Protein AF-A0A109FGI4-F1 (afdb_monomer)

Foldseek 3Di:
DDDDDPPDPDQDPVRDDFLPKKKKFKKDFPAPVDPLAIDIDIDRDVVVQLCCLQVVDPDHDPVSPPRDDIDTFKMKMQARDPVSRVLVRVCLVCQCPDPFRVVPPQDPPVCCSGLLSSLLSVVVQCVDPPNVLRLIAMEGDDVVSVVSNVVSDDPDDDPRHDHDHPPPPDDDDDDDDDDDDPPDLVCLVVLVVVVVVVVVPDDDDDDDPPPDDDDDDDDDDDPPDDDDPPDDQWDARPRPRDIDGPSSNVD

Secondary structure (DSSP, 8-state):
------------STT----S--EEEEEEE--TTSTT-EEEEEES-HHHHHHHHHTSSS---GGGTTS--EEEEEEEE--S-HHHHHHHHHHHH-TTT-TTTTTS----SGGGGSHHHHHHHHHHHHHSTTGGGS--EEEE-SHHHHHHHHHH--SS--TT------------------S-----TTTHHHHHHHHHHHHTT--S-------S------S-PPP---PPPSS-SEEE-TTT--EEEHHHHH-

Solvent-accessible surface area (backbone atoms only — not comparable to full-atom values): 15934 Å² total; per-residue (Å²): 136,85,80,80,76,82,75,76,86,72,68,41,92,90,60,65,69,66,52,96,51,36,31,31,37,35,32,36,32,72,21,87,92,42,73,63,40,54,48,74,44,71,43,70,47,63,73,64,52,50,37,12,43,63,60,82,39,86,86,39,57,75,88,40,68,85,41,46,53,64,45,68,32,34,39,37,30,55,42,70,35,71,67,57,35,52,54,49,38,51,34,69,73,34,38,75,77,24,91,90,36,43,88,53,93,66,65,87,55,81,62,40,44,26,64,44,47,48,41,30,51,49,58,53,49,52,71,34,85,73,51,48,71,45,72,63,47,61,42,66,70,39,70,66,42,46,52,25,48,68,70,31,68,62,102,63,92,80,86,80,76,85,76,59,75,88,69,90,68,92,70,93,77,87,81,91,79,83,96,64,79,84,77,46,68,85,46,46,62,57,41,51,49,51,50,59,61,57,62,72,73,64,70,102,81,73,82,73,87,76,76,89,81,84,87,86,86,88,81,82,91,74,78,96,70,78,76,77,70,95,59,73,63,61,51,62,37,94,72,78,60,47,84,38,49,45,66,62,72,74,105

pLDDT: mean 71.99, std 22.5, range [24.52, 98.5]

Mean predicted aligned error: 15.05 Å

Structure (mmCIF, N/CA/C/O backbone):
data_AF-A0A109FGI4-F1
#
_entry.id   AF-A0A109FGI4-F1
#
loop_
_atom_site.group_PDB
_atom_site.id
_atom_site.type_symbol
_atom_site.label_atom_id
_atom_site.label_alt_id
_atom_site.label_comp_id
_atom_site.label_asym_id
_atom_site.label_entity_id
_atom_site.label_seq_id
_atom_site.pdbx_PDB_ins_code
_atom_site.Cartn_x
_atom_site.Cartn_y
_atom_site.Cartn_z
_atom_site.occupancy
_atom_site.B_iso_or_equiv
_atom_site.auth_seq_id
_atom_site.auth_comp_id
_atom_site.auth_asym_id
_atom_site.auth_atom_id
_atom_site.pdbx_PDB_model_num
ATOM 1 N N . THR A 1 1 ? 34.325 25.077 -0.483 1.00 35.59 1 THR A N 1
ATOM 2 C CA . THR A 1 1 ? 32.921 25.397 -0.824 1.00 35.59 1 THR A CA 1
ATOM 3 C C . THR A 1 1 ? 32.365 24.271 -1.677 1.00 35.59 1 THR A C 1
ATOM 5 O O . THR A 1 1 ? 32.668 24.190 -2.857 1.00 35.59 1 THR A O 1
ATOM 8 N N . ALA A 1 2 ? 31.652 23.321 -1.067 1.00 35.19 2 ALA A N 1
ATOM 9 C CA . ALA A 1 2 ? 31.065 22.199 -1.801 1.00 35.19 2 ALA A CA 1
ATOM 10 C C . ALA A 1 2 ? 29.818 22.686 -2.553 1.00 35.19 2 ALA A C 1
ATOM 12 O O . ALA A 1 2 ? 28.867 23.161 -1.933 1.00 35.19 2 ALA A O 1
ATOM 13 N N . ALA A 1 3 ? 29.851 22.615 -3.882 1.00 34.31 3 ALA A N 1
ATOM 14 C CA . ALA A 1 3 ? 28.732 22.974 -4.738 1.00 34.31 3 ALA A CA 1
ATOM 15 C C . ALA A 1 3 ? 27.580 21.978 -4.524 1.00 34.31 3 ALA A C 1
ATOM 17 O O . ALA A 1 3 ? 27.709 20.793 -4.828 1.00 34.31 3 ALA A O 1
ATOM 18 N N . SER A 1 4 ? 26.453 22.456 -3.993 1.00 39.50 4 SER A N 1
ATOM 19 C CA . SER A 1 4 ? 25.217 21.684 -3.895 1.00 39.50 4 SER A CA 1
ATOM 20 C C . SER A 1 4 ? 24.644 21.488 -5.299 1.00 39.50 4 SER A C 1
ATOM 22 O O . SER A 1 4 ? 23.982 22.373 -5.844 1.00 39.50 4 SER A O 1
ATOM 24 N N . THR A 1 5 ? 24.917 20.341 -5.910 1.00 39.66 5 THR A N 1
ATOM 25 C CA . THR A 1 5 ? 24.267 19.939 -7.158 1.00 39.66 5 THR A CA 1
ATOM 26 C C . THR A 1 5 ? 22.799 19.661 -6.851 1.00 39.66 5 THR A C 1
ATOM 28 O O . THR A 1 5 ? 22.460 18.706 -6.151 1.00 39.66 5 THR A O 1
ATOM 31 N N . SER A 1 6 ? 21.913 20.529 -7.338 1.00 45.44 6 SER A N 1
ATOM 32 C CA . SER A 1 6 ? 20.470 20.326 -7.292 1.00 45.44 6 SER A CA 1
ATOM 33 C C . SER A 1 6 ? 20.120 19.134 -8.181 1.00 45.44 6 SER A C 1
ATOM 35 O O . SER A 1 6 ? 19.983 19.236 -9.398 1.00 45.44 6 SER A O 1
ATOM 37 N N . THR A 1 7 ? 20.011 17.957 -7.572 1.00 49.22 7 THR A N 1
ATOM 38 C CA . THR A 1 7 ? 19.550 16.755 -8.261 1.00 49.22 7 THR A CA 1
ATOM 39 C C . THR A 1 7 ? 18.079 16.938 -8.617 1.00 49.22 7 THR A C 1
ATOM 41 O O . THR A 1 7 ? 17.190 16.901 -7.765 1.00 49.22 7 THR A O 1
ATOM 44 N N . SER A 1 8 ? 17.821 17.189 -9.902 1.00 47.31 8 SER A N 1
ATOM 45 C CA . SER A 1 8 ? 16.472 17.156 -10.460 1.00 47.31 8 SER A CA 1
ATOM 46 C C . SER A 1 8 ? 15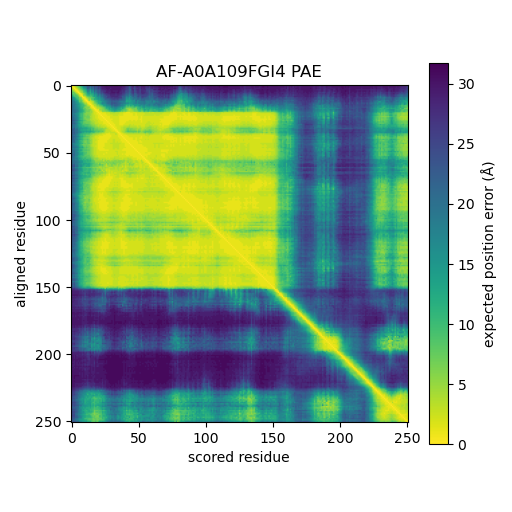.844 15.802 -10.130 1.00 47.31 8 SER A C 1
ATOM 48 O O . SER A 1 8 ? 16.367 14.753 -10.497 1.00 47.31 8 SER A O 1
ATOM 50 N N . THR A 1 9 ? 14.729 15.819 -9.402 1.00 51.81 9 THR A N 1
ATOM 51 C CA . THR A 1 9 ? 13.995 14.610 -8.985 1.00 51.81 9 THR A CA 1
ATOM 52 C C . THR A 1 9 ? 13.106 14.044 -10.096 1.00 51.81 9 THR A C 1
ATOM 54 O O . THR A 1 9 ? 12.390 13.064 -9.877 1.00 51.81 9 THR A O 1
ATOM 57 N N . THR A 1 10 ? 13.142 14.651 -11.284 1.00 50.09 10 THR A N 1
ATOM 58 C CA . THR A 1 10 ? 12.361 14.240 -12.448 1.00 50.09 10 THR A CA 1
ATOM 59 C C . THR A 1 10 ? 13.155 13.224 -13.260 1.00 50.09 10 THR A C 1
ATOM 61 O O . THR A 1 10 ? 14.025 13.590 -14.048 1.00 50.09 10 THR A O 1
ATOM 64 N N . SER A 1 11 ? 12.848 11.940 -13.077 1.00 56.41 11 SER A N 1
ATOM 65 C CA . SER A 1 11 ? 13.361 10.868 -13.933 1.00 56.41 11 SER A CA 1
ATOM 66 C C . SER A 1 11 ? 12.861 11.080 -15.367 1.00 56.41 11 SER A C 1
ATOM 68 O O . SER A 1 11 ? 11.660 11.002 -15.626 1.00 56.41 11 SER A O 1
ATOM 70 N N . THR A 1 12 ? 13.765 11.371 -16.300 1.00 61.12 12 THR A N 1
ATOM 71 C CA . THR A 1 12 ? 13.487 11.325 -17.744 1.00 61.12 12 THR A CA 1
ATOM 72 C C . THR A 1 12 ? 13.834 9.937 -18.279 1.00 61.12 12 THR A C 1
ATOM 74 O O . THR A 1 12 ? 14.553 9.191 -17.620 1.00 61.12 12 THR A O 1
ATOM 77 N N . ILE A 1 13 ? 13.366 9.580 -19.483 1.00 62.00 13 ILE A N 1
ATOM 78 C CA . ILE A 1 13 ? 13.754 8.311 -20.136 1.00 62.00 13 ILE A CA 1
ATOM 79 C C . ILE A 1 13 ? 15.284 8.194 -20.264 1.00 62.00 13 ILE A C 1
ATOM 81 O O . ILE A 1 13 ? 15.826 7.104 -20.136 1.00 62.00 13 ILE A O 1
ATOM 85 N N . LEU A 1 14 ? 15.978 9.320 -20.468 1.00 62.81 14 LEU A N 1
ATOM 86 C CA . LEU A 1 14 ? 17.433 9.365 -20.641 1.00 62.81 14 LEU A CA 1
ATOM 87 C C . LEU A 1 14 ? 18.211 9.298 -19.314 1.00 62.81 14 LEU A C 1
ATOM 89 O O . LEU A 1 14 ? 19.325 8.794 -19.303 1.00 62.81 14 LEU A O 1
ATOM 93 N N . ASN A 1 15 ? 17.621 9.759 -18.204 1.00 66.81 15 ASN A N 1
ATOM 94 C CA . ASN A 1 15 ? 18.223 9.748 -16.863 1.00 66.81 15 ASN A CA 1
ATOM 95 C C . ASN A 1 15 ? 17.338 8.972 -15.879 1.00 66.81 15 ASN A C 1
ATOM 97 O O . ASN A 1 15 ? 16.961 9.467 -14.811 1.00 66.81 15 ASN A O 1
ATOM 101 N N . HIS A 1 16 ? 16.951 7.761 -16.272 1.00 65.94 16 HIS A N 1
ATOM 102 C CA . HIS A 1 16 ? 16.158 6.885 -15.430 1.00 65.94 16 HIS A CA 1
ATOM 103 C C . HIS A 1 16 ? 17.068 6.069 -14.508 1.00 65.94 16 HIS A C 1
ATOM 105 O O . HIS A 1 16 ? 17.788 5.181 -14.960 1.00 65.94 16 HIS A O 1
ATOM 111 N N . THR A 1 17 ? 17.001 6.340 -13.207 1.00 68.00 17 THR A N 1
ATOM 112 C CA . THR A 1 17 ? 17.643 5.519 -12.177 1.00 68.00 17 THR A CA 1
ATOM 113 C C . THR A 1 17 ? 16.587 4.738 -11.406 1.00 68.00 17 THR A C 1
ATOM 115 O O . THR A 1 17 ? 15.580 5.297 -10.958 1.00 68.00 17 THR A O 1
ATOM 118 N N . TYR A 1 18 ? 16.809 3.432 -11.245 1.00 69.69 18 TYR A N 1
ATOM 119 C CA . TYR A 1 18 ? 15.982 2.622 -10.359 1.00 69.69 18 TYR A CA 1
ATOM 120 C C . TYR A 1 18 ? 16.173 3.104 -8.924 1.00 69.69 18 TYR A C 1
ATOM 122 O O . TYR A 1 18 ? 17.295 3.267 -8.441 1.00 69.69 18 TYR A O 1
ATOM 130 N N . ALA A 1 19 ? 15.062 3.367 -8.237 1.00 70.81 19 ALA A N 1
ATOM 131 C CA . ALA A 1 19 ? 15.126 3.678 -6.820 1.00 70.81 19 ALA A CA 1
ATOM 132 C C . ALA A 1 19 ? 15.601 2.417 -6.075 1.00 70.81 19 ALA A C 1
ATOM 134 O O . ALA A 1 19 ? 14.968 1.374 -6.250 1.00 70.81 19 ALA A O 1
ATOM 135 N N . PRO A 1 20 ? 16.632 2.498 -5.208 1.00 80.38 20 PRO A N 1
ATOM 136 C CA . PRO A 1 20 ? 17.098 1.340 -4.441 1.00 80.38 20 PRO A CA 1
ATOM 137 C C . PRO A 1 20 ? 15.969 0.679 -3.643 1.00 80.38 20 PRO A C 1
ATOM 139 O O . PRO A 1 20 ? 15.912 -0.538 -3.497 1.00 80.38 20 PRO A O 1
ATOM 142 N N . PHE A 1 21 ? 15.037 1.500 -3.150 1.00 88.56 21 PHE A N 1
ATOM 143 C CA . PHE A 1 21 ? 13.820 1.045 -2.507 1.00 88.56 21 PHE A CA 1
ATOM 144 C C . PHE A 1 21 ? 12.688 2.058 -2.697 1.00 88.56 21 PHE A C 1
ATOM 146 O O . PHE A 1 21 ? 12.865 3.269 -2.543 1.00 88.56 21 PHE A O 1
ATOM 153 N N . TYR A 1 22 ? 11.495 1.550 -2.987 1.00 94.06 22 TYR A N 1
ATOM 154 C CA . TYR A 1 22 ? 10.255 2.307 -2.889 1.00 94.06 22 TYR A CA 1
ATOM 155 C C . TYR A 1 22 ? 9.114 1.363 -2.534 1.00 94.06 22 TYR A C 1
ATOM 157 O O . TYR A 1 22 ? 9.075 0.222 -3.006 1.00 94.06 22 TYR A O 1
ATOM 165 N N . ALA A 1 23 ? 8.182 1.851 -1.720 1.00 96.31 23 ALA A N 1
ATOM 166 C CA . ALA A 1 23 ? 7.071 1.055 -1.241 1.00 96.31 23 ALA A CA 1
ATOM 167 C C . ALA A 1 23 ? 5.773 1.847 -1.085 1.00 96.31 23 ALA A C 1
ATOM 169 O O . ALA A 1 23 ? 5.782 3.058 -0.856 1.00 96.31 23 ALA A O 1
ATOM 170 N N . CYS A 1 24 ? 4.663 1.121 -1.132 1.00 98.50 24 CYS A N 1
ATOM 171 C CA . CYS A 1 24 ? 3.345 1.539 -0.674 1.00 98.50 24 CYS A CA 1
ATOM 172 C C . CYS A 1 24 ? 3.001 0.741 0.582 1.00 98.50 24 CYS A C 1
ATOM 174 O O . CYS A 1 24 ? 3.349 -0.429 0.677 1.00 98.50 24 CYS A O 1
ATOM 176 N N . TYR A 1 25 ? 2.319 1.338 1.549 1.00 98.06 25 TYR A N 1
ATOM 177 C CA . TYR A 1 25 ? 2.038 0.697 2.832 1.00 98.06 25 TYR A CA 1
ATOM 178 C C . TYR A 1 25 ? 0.610 0.961 3.299 1.00 98.06 25 TYR A C 1
ATOM 180 O O . TYR A 1 25 ? 0.006 1.975 2.947 1.00 98.06 25 TYR A O 1
ATOM 188 N N . LEU A 1 26 ? 0.106 0.055 4.135 1.00 98.00 26 LEU A N 1
ATOM 189 C CA . LEU A 1 26 ? -1.155 0.164 4.858 1.00 98.00 26 LEU A CA 1
ATOM 190 C C . LEU A 1 26 ? -0.865 0.322 6.349 1.00 98.00 26 LEU A C 1
ATOM 192 O O . LEU A 1 26 ? -0.245 -0.545 6.961 1.00 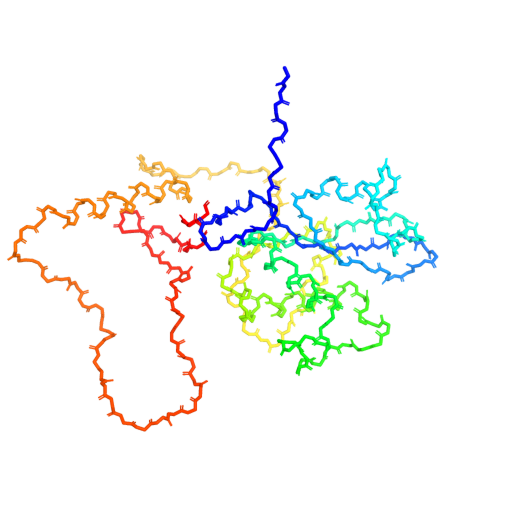98.00 26 LEU A O 1
ATOM 196 N N . LEU A 1 27 ? -1.358 1.408 6.934 1.00 96.62 27 LEU A N 1
ATOM 197 C CA . LEU A 1 27 ? -1.401 1.611 8.374 1.00 96.62 27 LEU A CA 1
ATOM 198 C C . LEU A 1 27 ? -2.790 1.310 8.919 1.00 96.62 27 LEU A C 1
ATOM 200 O O . LEU A 1 27 ? -3.801 1.595 8.267 1.00 96.62 27 LEU A O 1
ATOM 204 N N . LYS A 1 28 ? -2.828 0.852 10.166 1.00 95.75 28 LYS A N 1
ATOM 205 C CA . LYS A 1 28 ? -4.030 0.754 10.991 1.00 95.75 28 LYS A CA 1
ATOM 206 C C . LYS A 1 28 ? -3.822 1.552 12.272 1.00 95.75 28 LYS A C 1
ATOM 208 O O . LYS A 1 28 ? -2.764 1.502 12.893 1.00 95.75 28 LYS A O 1
ATOM 213 N N . SER A 1 29 ? -4.847 2.298 12.661 1.00 95.62 29 SER A N 1
ATOM 214 C CA . SER A 1 29 ? -4.888 2.961 13.957 1.00 95.62 29 SER A CA 1
ATOM 215 C C . SER A 1 29 ? -5.231 1.963 15.060 1.00 95.62 29 SER A C 1
ATOM 217 O O . SER A 1 29 ? -6.184 1.189 14.931 1.00 95.62 29 SER A O 1
ATOM 219 N N . TYR A 1 30 ? -4.510 2.050 16.174 1.00 93.12 30 TYR A N 1
ATOM 220 C CA . TYR A 1 30 ? -4.833 1.362 17.427 1.00 93.12 30 TYR A CA 1
ATOM 221 C C . TYR A 1 30 ? -5.456 2.314 18.459 1.00 93.12 30 TYR A C 1
ATOM 223 O O . TYR A 1 30 ? -5.498 2.026 19.652 1.00 93.12 30 TYR A O 1
ATOM 231 N N . ASN A 1 31 ? -5.972 3.462 18.011 1.00 93.94 31 ASN A N 1
ATOM 232 C CA . ASN A 1 31 ? -6.663 4.397 18.886 1.00 93.94 31 ASN A CA 1
ATOM 233 C C . ASN A 1 31 ? -8.063 3.863 19.261 1.00 93.94 31 ASN A C 1
ATOM 235 O O . ASN A 1 31 ? -8.915 3.733 18.375 1.00 93.94 31 ASN A O 1
ATOM 239 N N . PRO A 1 32 ? -8.368 3.641 20.555 1.00 92.00 32 PRO A N 1
ATOM 240 C CA . PRO A 1 32 ? -9.652 3.076 20.977 1.00 92.00 32 PRO A CA 1
ATOM 241 C C . PRO A 1 32 ? -10.846 3.994 20.670 1.00 92.00 32 PRO A C 1
ATOM 243 O O . PRO A 1 32 ? -11.966 3.520 20.516 1.00 92.00 32 PRO A O 1
ATOM 246 N N . LYS A 1 33 ? -10.621 5.308 20.520 1.00 91.88 33 LYS A N 1
ATOM 247 C CA . LYS A 1 33 ? -11.665 6.288 20.175 1.00 91.88 33 LYS A CA 1
ATOM 248 C C . LYS A 1 33 ? -11.943 6.360 18.671 1.00 91.88 33 LYS A C 1
ATOM 250 O O . LYS A 1 33 ? -12.894 7.015 18.256 1.00 91.88 33 LYS A O 1
ATOM 255 N N . ARG A 1 34 ? -11.092 5.755 17.834 1.00 86.06 34 ARG A N 1
ATOM 256 C CA . ARG A 1 34 ? -11.163 5.842 16.368 1.00 86.06 34 ARG A CA 1
ATOM 257 C C . ARG A 1 34 ? -10.947 4.476 15.730 1.00 86.06 34 ARG A C 1
ATOM 259 O O . ARG A 1 34 ? -9.953 4.227 15.052 1.00 86.06 34 ARG A O 1
ATOM 266 N N . LEU A 1 35 ? -11.926 3.606 15.944 1.00 85.75 35 LEU A N 1
ATOM 267 C CA . LEU A 1 35 ? -11.905 2.230 15.462 1.00 85.75 35 LEU A CA 1
ATOM 268 C C . LEU A 1 35 ? -11.854 2.157 13.931 1.00 85.75 35 LEU A C 1
ATOM 270 O O . LEU A 1 35 ? -12.428 2.991 13.228 1.00 85.75 35 LEU A O 1
ATOM 274 N N . ASN A 1 36 ? -11.201 1.110 13.424 1.00 84.94 36 ASN A N 1
ATOM 275 C CA . ASN A 1 36 ? -11.129 0.769 11.999 1.00 84.94 36 ASN A CA 1
ATOM 276 C C . ASN A 1 36 ? -10.561 1.874 11.090 1.00 84.94 36 ASN A C 1
ATOM 278 O O . ASN A 1 36 ? -10.803 1.856 9.884 1.00 84.94 36 ASN A O 1
ATOM 282 N N . GLN A 1 37 ? -9.808 2.829 11.640 1.00 92.69 37 GLN A N 1
ATOM 283 C CA . GLN A 1 37 ? -9.104 3.813 10.827 1.00 92.69 37 GLN A CA 1
ATOM 284 C C . GLN A 1 37 ? -7.896 3.165 10.161 1.00 92.69 37 GLN A C 1
ATOM 286 O O . GLN A 1 37 ? -7.049 2.566 10.826 1.00 92.69 37 GLN A O 1
ATOM 291 N N . THR A 1 38 ? -7.810 3.323 8.845 1.00 95.94 38 THR A N 1
ATOM 292 C CA . THR A 1 38 ? -6.648 2.920 8.058 1.00 95.94 38 THR A CA 1
ATOM 293 C C . THR A 1 38 ? -6.100 4.100 7.278 1.00 95.94 38 THR A C 1
ATOM 295 O O . THR A 1 38 ? -6.790 5.094 7.039 1.00 95.94 38 THR A O 1
ATOM 298 N N . TYR A 1 39 ? -4.837 3.997 6.892 1.00 96.56 39 TYR A N 1
ATOM 299 C CA . TYR A 1 39 ? -4.179 4.985 6.055 1.00 96.56 39 TYR A CA 1
ATOM 300 C C . TYR A 1 39 ? -3.282 4.274 5.051 1.00 96.56 39 TYR A C 1
ATOM 302 O O . TYR A 1 39 ? -2.526 3.386 5.425 1.00 96.56 39 TYR A O 1
ATOM 310 N N . ILE A 1 40 ? -3.354 4.671 3.786 1.00 98.25 40 ILE A N 1
ATOM 311 C CA . ILE A 1 40 ? -2.467 4.168 2.738 1.00 98.25 40 ILE A CA 1
ATOM 312 C C . ILE A 1 40 ? -1.508 5.287 2.370 1.00 98.25 40 ILE A C 1
ATOM 314 O O . ILE A 1 40 ? -1.949 6.418 2.166 1.00 98.25 40 ILE A O 1
ATOM 318 N N . GLY A 1 41 ? -0.222 4.974 2.276 1.00 97.69 41 GLY A N 1
ATOM 319 C CA . GLY A 1 41 ? 0.796 5.924 1.847 1.00 97.69 41 GLY A CA 1
ATOM 320 C C . GLY A 1 41 ? 1.884 5.269 1.010 1.00 97.69 41 GLY A C 1
ATOM 321 O O . GLY A 1 41 ? 1.906 4.049 0.849 1.00 97.69 41 GLY A O 1
ATOM 322 N N . SER A 1 42 ? 2.819 6.075 0.515 1.00 97.50 42 SER A N 1
ATOM 323 C CA . SER A 1 42 ? 4.044 5.595 -0.124 1.00 97.50 42 SER A CA 1
ATOM 324 C C . SER A 1 42 ? 5.300 6.242 0.460 1.00 97.50 42 SER A C 1
ATOM 326 O O . SER A 1 42 ? 5.264 7.349 1.012 1.00 97.50 42 SER A O 1
ATOM 328 N N . THR A 1 43 ? 6.424 5.526 0.422 1.00 96.31 43 THR A N 1
ATOM 329 C CA . THR A 1 43 ? 7.700 5.995 0.973 1.00 96.31 43 THR A CA 1
ATOM 330 C C . THR A 1 43 ? 8.901 5.248 0.378 1.00 96.31 43 THR A C 1
ATOM 332 O O . THR A 1 43 ? 8.819 4.039 0.160 1.00 96.31 43 THR A O 1
ATOM 335 N N . PRO A 1 44 ? 10.041 5.933 0.169 1.00 94.44 44 PRO A N 1
ATOM 336 C CA . PRO A 1 44 ? 11.335 5.286 -0.052 1.00 94.44 44 PRO A CA 1
ATOM 337 C C . PRO A 1 44 ? 12.030 4.854 1.255 1.00 94.44 44 PRO A C 1
ATOM 339 O O . PRO A 1 44 ? 13.069 4.215 1.210 1.00 94.44 44 PRO A O 1
ATOM 342 N N . ASP A 1 45 ? 11.496 5.227 2.423 1.00 94.50 45 ASP A N 1
ATOM 343 C CA . ASP A 1 45 ? 12.097 4.967 3.741 1.00 94.50 45 ASP A CA 1
ATOM 344 C C . ASP A 1 45 ? 10.979 4.678 4.765 1.00 94.50 45 ASP A C 1
ATOM 346 O O . ASP A 1 45 ? 10.359 5.616 5.295 1.00 94.50 45 ASP A O 1
ATOM 350 N N . PRO A 1 46 ? 10.620 3.394 4.969 1.00 93.94 46 PRO A N 1
ATOM 351 C CA . PRO A 1 46 ? 9.539 3.004 5.873 1.00 93.94 46 PRO A CA 1
ATOM 352 C C . PRO A 1 46 ? 9.787 3.357 7.347 1.00 93.94 46 PRO A C 1
ATOM 354 O O . PRO A 1 46 ? 8.891 3.976 7.928 1.00 93.94 46 PRO A O 1
ATOM 357 N N . PRO A 1 47 ? 10.962 3.080 7.955 1.00 93.38 47 PRO A N 1
ATOM 358 C CA . PRO A 1 47 ? 11.214 3.424 9.357 1.00 93.38 47 PRO A CA 1
ATOM 359 C C . PRO A 1 47 ? 11.092 4.921 9.638 1.00 93.38 47 PRO A C 1
ATOM 361 O O . PRO A 1 47 ? 10.469 5.329 10.620 1.00 93.38 47 PRO A O 1
ATOM 364 N N . ARG A 1 48 ? 11.638 5.779 8.764 1.00 95.06 48 ARG A N 1
ATOM 365 C CA . ARG A 1 48 ? 11.462 7.232 8.900 1.00 95.06 48 ARG A CA 1
ATOM 366 C C . ARG A 1 48 ? 9.993 7.619 8.794 1.00 95.06 48 ARG A C 1
ATOM 368 O O . ARG A 1 48 ? 9.505 8.397 9.609 1.00 95.06 48 ARG A O 1
ATOM 375 N N . ARG A 1 49 ? 9.277 7.090 7.799 1.00 96.25 49 ARG A N 1
ATOM 376 C CA . ARG A 1 49 ? 7.875 7.456 7.565 1.00 96.25 49 ARG A CA 1
ATOM 377 C C . ARG A 1 49 ? 6.950 7.001 8.696 1.00 96.25 49 ARG A C 1
ATOM 379 O O . ARG A 1 49 ? 6.029 7.737 9.043 1.00 96.25 49 ARG A O 1
ATOM 386 N N . TRP A 1 50 ? 7.203 5.842 9.299 1.00 93.00 50 TRP A N 1
ATOM 387 C CA . TRP A 1 50 ? 6.465 5.380 10.475 1.00 93.00 50 TRP A CA 1
ATOM 388 C C . TRP A 1 50 ? 6.625 6.354 11.658 1.00 93.00 50 TRP A C 1
ATOM 390 O O . TRP A 1 50 ? 5.619 6.841 12.179 1.00 93.00 50 TRP A O 1
ATOM 400 N N . ARG A 1 51 ? 7.858 6.784 11.974 1.00 93.06 51 ARG A N 1
ATOM 401 C CA . ARG A 1 51 ? 8.129 7.793 13.024 1.00 93.06 51 ARG A CA 1
ATOM 402 C C . ARG A 1 51 ? 7.409 9.123 12.782 1.00 93.06 51 ARG A C 1
ATOM 404 O O . ARG A 1 51 ? 6.906 9.749 13.716 1.00 93.06 51 ARG A O 1
ATOM 411 N N . GLN A 1 52 ? 7.302 9.556 11.523 1.00 93.88 52 GLN A N 1
ATOM 412 C CA . GLN A 1 52 ? 6.541 10.759 11.149 1.00 93.88 52 GLN A CA 1
ATOM 413 C C . GLN A 1 52 ? 5.041 10.616 11.462 1.00 93.88 52 GLN A C 1
ATOM 415 O O . GLN A 1 52 ? 4.409 11.552 11.959 1.00 93.88 52 GLN A O 1
ATOM 420 N N . HIS A 1 53 ? 4.455 9.444 11.199 1.00 93.38 53 HIS A N 1
ATOM 421 C CA . HIS A 1 53 ? 3.052 9.166 11.517 1.00 93.38 53 HIS A CA 1
ATOM 422 C C . HIS A 1 53 ? 2.802 9.081 13.026 1.00 93.38 53 HIS A C 1
ATOM 424 O O . HIS A 1 53 ? 1.797 9.619 13.505 1.00 93.38 53 HIS A O 1
ATOM 430 N N . MET A 1 54 ? 3.747 8.508 13.774 1.00 91.44 54 MET A N 1
ATOM 431 C CA . MET A 1 54 ? 3.745 8.499 15.241 1.00 91.44 54 MET A CA 1
ATOM 432 C C . MET A 1 54 ? 3.931 9.896 15.848 1.00 91.44 54 MET A C 1
ATOM 434 O O . MET A 1 54 ? 3.449 10.166 16.944 1.00 91.44 54 MET A O 1
ATOM 438 N N . GLY A 1 55 ? 4.503 10.835 15.090 1.00 91.00 55 GLY A N 1
ATOM 439 C CA . GLY A 1 55 ? 4.725 12.214 15.525 1.00 91.00 55 GLY A CA 1
ATOM 440 C C . GLY A 1 55 ? 6.037 12.442 16.254 1.00 91.00 55 GLY A C 1
ATOM 441 O O . GLY A 1 55 ? 6.207 13.507 16.832 1.00 91.00 55 GLY A O 1
ATOM 442 N N . GLU A 1 56 ? 6.948 11.475 16.198 1.00 92.75 56 GLU A N 1
ATOM 443 C CA . GLU A 1 56 ? 8.312 11.591 16.721 1.00 92.75 56 GLU A CA 1
ATOM 444 C C . GLU A 1 56 ? 9.173 12.519 15.856 1.00 92.75 56 GLU A C 1
ATOM 446 O O . GLU A 1 56 ? 10.155 13.091 16.317 1.00 92.75 56 GLU A O 1
ATOM 451 N N . THR A 1 57 ? 8.810 12.670 14.579 1.00 91.62 57 THR A N 1
ATOM 452 C CA . THR A 1 57 ? 9.500 13.535 13.616 1.00 91.62 57 THR A CA 1
ATOM 453 C C . THR A 1 57 ? 8.501 14.347 12.792 1.00 91.62 57 THR A C 1
ATOM 455 O O . THR A 1 57 ? 7.336 13.971 12.627 1.00 91.62 57 THR A O 1
ATOM 458 N N . VAL A 1 58 ? 8.952 15.486 12.262 1.00 90.19 58 VAL A N 1
ATOM 459 C CA . VAL A 1 58 ? 8.138 16.366 11.410 1.00 90.19 58 VAL A CA 1
ATOM 460 C C . VAL A 1 58 ? 7.857 15.738 10.038 1.00 90.19 58 VAL A C 1
ATOM 462 O O . VAL A 1 58 ? 8.621 14.909 9.542 1.00 90.19 58 VAL A O 1
ATOM 465 N N . GLY A 1 59 ? 6.760 16.155 9.397 1.00 87.81 59 GLY A N 1
ATOM 466 C CA . GLY A 1 59 ? 6.381 15.696 8.051 1.00 87.81 59 GLY A CA 1
ATOM 467 C C . GLY A 1 59 ? 5.373 14.542 8.010 1.00 87.81 59 GLY A C 1
ATOM 4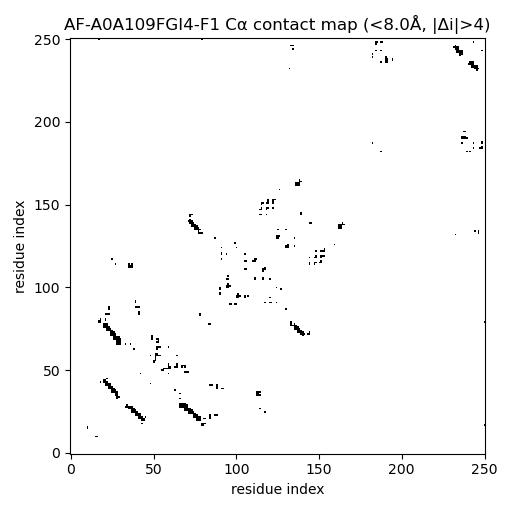68 O O . GLY A 1 59 ? 5.173 13.940 6.958 1.00 87.81 59 GLY A O 1
ATOM 469 N N . GLY A 1 60 ? 4.721 14.225 9.133 1.00 84.00 60 GLY A N 1
ATOM 470 C CA . GLY A 1 60 ? 3.601 13.282 9.164 1.00 84.00 60 GLY A CA 1
ATOM 471 C C . GLY A 1 60 ? 2.368 13.810 8.422 1.00 84.00 60 GLY A C 1
ATOM 472 O O . GLY A 1 60 ? 2.053 14.998 8.477 1.00 84.00 60 GLY A O 1
ATOM 473 N N . ALA A 1 61 ? 1.633 12.920 7.750 1.00 87.81 61 ALA A N 1
ATOM 474 C CA . ALA A 1 61 ? 0.420 13.298 7.027 1.00 87.81 61 ALA A CA 1
ATOM 475 C C . ALA A 1 61 ? -0.656 13.855 7.975 1.00 87.81 61 ALA A C 1
ATOM 477 O O . ALA A 1 61 ? -0.946 13.254 9.014 1.00 87.81 61 ALA A O 1
ATOM 478 N N . PHE A 1 62 ? -1.326 14.942 7.578 1.00 87.75 62 PHE A N 1
ATOM 479 C CA . PHE A 1 62 ? -2.357 15.600 8.394 1.00 87.75 62 PHE A CA 1
ATOM 480 C C . PHE A 1 62 ? -3.445 14.625 8.876 1.00 87.75 62 PHE A C 1
ATOM 482 O O . PHE A 1 62 ? -3.767 14.586 10.065 1.00 87.75 62 PHE A O 1
ATOM 489 N N . LYS A 1 63 ? -3.932 13.755 7.976 1.00 85.50 63 LYS A N 1
ATOM 490 C CA . LYS A 1 63 ? -4.951 12.729 8.274 1.00 85.50 63 LYS A CA 1
ATOM 491 C C . LYS A 1 63 ? -4.533 11.761 9.386 1.00 85.50 63 LYS A C 1
ATOM 493 O O . LYS A 1 63 ? -5.389 11.200 10.061 1.00 85.50 63 LYS A O 1
ATOM 498 N N . THR A 1 64 ? -3.230 11.591 9.610 1.00 86.62 64 THR A N 1
ATOM 499 C CA . THR A 1 64 ? -2.699 10.662 10.617 1.00 86.62 64 THR A CA 1
ATOM 500 C C . THR A 1 64 ? -2.497 11.285 11.998 1.00 86.62 64 THR A C 1
ATOM 502 O O . THR A 1 64 ? -2.292 10.567 12.970 1.00 86.62 64 THR A O 1
ATOM 505 N N . ARG A 1 65 ? -2.632 12.608 12.147 1.00 89.25 65 ARG A N 1
ATOM 506 C CA . ARG A 1 65 ? -2.324 13.303 13.409 1.00 89.25 65 ARG A CA 1
ATOM 507 C C . ARG A 1 65 ? -3.207 12.873 14.589 1.00 89.25 65 ARG A C 1
ATOM 509 O O . ARG A 1 65 ? -2.724 12.798 15.711 1.00 89.25 65 ARG A O 1
ATOM 516 N N . LEU A 1 66 ? -4.490 12.609 14.339 1.00 89.62 66 LEU A N 1
ATOM 517 C CA . LEU A 1 66 ? -5.511 12.460 15.387 1.00 89.62 66 LEU A CA 1
ATOM 518 C C . LEU A 1 66 ? -5.892 11.008 15.724 1.00 89.62 66 LEU A C 1
ATOM 520 O O . LEU A 1 66 ? -6.708 10.793 16.615 1.00 89.62 66 LEU A O 1
ATOM 524 N N . ALA A 1 67 ? -5.355 10.018 15.008 1.00 91.88 67 ALA A N 1
ATOM 525 C CA . ALA A 1 67 ? -5.661 8.600 15.230 1.00 91.88 67 ALA A CA 1
ATOM 526 C C . ALA A 1 67 ? -4.391 7.781 15.511 1.00 91.88 67 ALA A C 1
ATOM 528 O O . ALA A 1 67 ? -4.259 6.640 15.089 1.00 91.88 67 ALA A O 1
ATOM 529 N N . ARG A 1 68 ? -3.443 8.377 16.232 1.00 93.25 68 ARG A N 1
ATOM 530 C CA . ARG A 1 68 ? -2.289 7.663 16.791 1.00 93.25 68 ARG A CA 1
ATOM 531 C C . ARG A 1 68 ? -2.724 6.767 17.967 1.00 93.25 68 ARG A C 1
ATOM 533 O O . ARG A 1 68 ? -3.712 7.125 18.621 1.00 93.25 68 ARG A O 1
ATOM 540 N N . PRO A 1 69 ? -1.994 5.682 18.278 1.00 93.81 69 PRO A N 1
ATOM 541 C CA . PRO A 1 69 ? -0.816 5.182 17.559 1.00 93.81 69 PRO A CA 1
ATOM 542 C C . PRO A 1 69 ? -1.186 4.469 16.247 1.00 93.81 69 PRO A C 1
ATOM 544 O O . PRO A 1 69 ? -2.316 4.000 16.083 1.00 93.81 69 PRO A O 1
ATOM 547 N N . TRP A 1 70 ? -0.239 4.440 15.308 1.00 93.69 70 TRP A N 1
ATOM 548 C CA . TRP A 1 70 ? -0.370 3.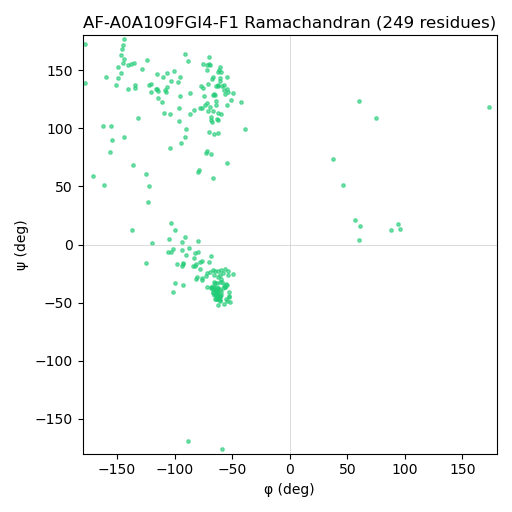769 14.015 1.00 93.69 70 TRP A CA 1
ATOM 549 C C . TRP A 1 70 ? 0.632 2.632 13.922 1.00 93.69 70 TRP A C 1
ATOM 551 O O . TRP A 1 70 ? 1.816 2.851 14.154 1.00 93.69 70 TRP A O 1
ATOM 561 N N . GLU A 1 71 ? 0.175 1.475 13.463 1.00 93.38 71 GLU A N 1
ATOM 562 C CA . GLU A 1 71 ? 1.062 0.374 13.096 1.00 93.38 71 GLU A CA 1
ATOM 563 C C . GLU A 1 71 ? 0.968 0.094 11.605 1.00 93.38 71 GLU A C 1
ATOM 565 O O . GLU A 1 71 ? -0.088 0.268 10.985 1.00 93.38 71 GLU A O 1
ATOM 570 N N . MET A 1 72 ? 2.092 -0.319 11.025 1.00 95.12 72 MET A N 1
ATOM 571 C CA . MET A 1 72 ? 2.149 -0.757 9.638 1.00 95.12 72 MET A CA 1
ATOM 572 C C . MET A 1 72 ? 1.712 -2.214 9.563 1.00 95.12 72 MET A C 1
ATOM 574 O O . MET A 1 72 ? 2.371 -3.083 10.107 1.00 95.12 72 MET A O 1
ATOM 578 N N . GLU A 1 73 ? 0.603 -2.476 8.880 1.00 94.75 73 GLU A N 1
ATOM 579 C CA . GLU A 1 73 ? 0.017 -3.816 8.774 1.00 94.75 73 GLU A CA 1
ATOM 580 C C . GLU A 1 73 ? 0.514 -4.556 7.528 1.00 94.75 73 GLU A C 1
ATOM 582 O O . GLU A 1 73 ? 0.720 -5.769 7.551 1.00 94.75 73 GLU A O 1
ATOM 587 N N . ALA A 1 74 ? 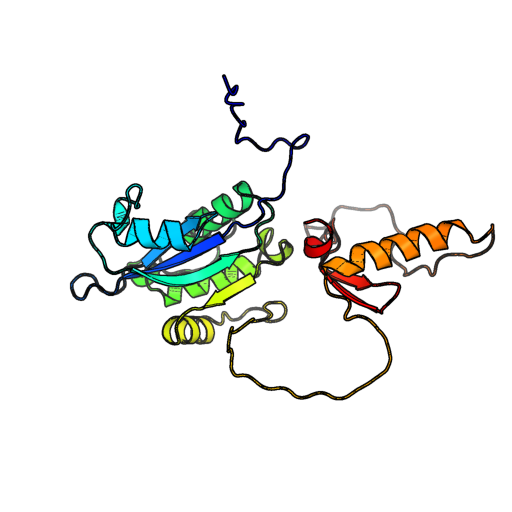0.732 -3.820 6.436 1.00 94.50 74 ALA A N 1
ATOM 588 C CA . ALA A 1 74 ? 1.238 -4.363 5.182 1.00 94.50 74 ALA A CA 1
ATOM 589 C C . ALA A 1 74 ? 2.124 -3.350 4.454 1.00 94.50 74 ALA A C 1
ATOM 591 O O . ALA A 1 74 ? 1.867 -2.143 4.491 1.00 94.50 74 ALA A O 1
ATOM 592 N N . ILE A 1 75 ? 3.124 -3.850 3.734 1.00 96.00 75 ILE A N 1
ATOM 593 C CA . ILE A 1 75 ? 3.955 -3.074 2.815 1.00 96.00 75 ILE A CA 1
ATOM 594 C C . ILE A 1 75 ? 4.122 -3.823 1.494 1.00 96.00 75 ILE A C 1
ATOM 596 O O . ILE A 1 75 ? 4.339 -5.031 1.469 1.00 96.00 75 ILE A O 1
ATOM 600 N N . VAL A 1 76 ? 4.014 -3.088 0.396 1.00 96.19 76 VAL A N 1
ATOM 601 C CA . VAL A 1 76 ? 4.213 -3.542 -0.979 1.00 96.19 76 VAL A CA 1
ATOM 602 C C . VAL A 1 76 ? 5.434 -2.819 -1.512 1.00 96.19 76 VAL A C 1
ATOM 604 O O . VAL A 1 76 ? 5.483 -1.593 -1.440 1.00 96.19 76 VAL A O 1
ATOM 607 N N . TYR A 1 77 ? 6.419 -3.539 -2.027 1.00 93.12 77 TYR A N 1
ATOM 608 C CA . TYR A 1 77 ? 7.686 -2.951 -2.454 1.00 93.12 77 TYR A CA 1
ATOM 609 C C . TYR A 1 77 ? 8.254 -3.648 -3.692 1.00 93.12 77 TYR A C 1
ATOM 611 O O . TYR A 1 77 ? 7.736 -4.665 -4.154 1.00 93.12 77 TYR A O 1
ATOM 619 N N . GLY A 1 78 ? 9.320 -3.066 -4.248 1.00 87.00 78 GLY A N 1
ATOM 620 C CA . GLY A 1 78 ? 9.906 -3.501 -5.521 1.00 87.00 78 GLY A CA 1
ATOM 621 C C . GLY A 1 78 ? 9.382 -2.724 -6.729 1.00 87.00 78 GLY A C 1
ATOM 622 O O . GLY A 1 78 ? 9.533 -3.176 -7.863 1.00 87.00 78 GLY A O 1
ATOM 623 N N . PHE A 1 79 ? 8.773 -1.556 -6.508 1.00 90.56 79 PHE A N 1
ATOM 624 C CA . PHE A 1 79 ? 8.331 -0.703 -7.605 1.00 90.56 79 PHE A CA 1
ATOM 625 C C . PHE A 1 79 ? 9.510 -0.308 -8.500 1.00 90.56 79 PHE A C 1
ATOM 627 O O . PHE A 1 79 ? 10.548 0.099 -7.978 1.00 90.56 79 PHE A O 1
ATOM 634 N N . PRO A 1 80 ? 9.345 -0.355 -9.833 1.00 84.88 80 PRO A N 1
ATOM 635 C CA . PRO A 1 80 ? 10.410 0.031 -10.753 1.00 84.88 80 PRO A CA 1
ATOM 636 C C . PRO A 1 80 ? 10.729 1.526 -10.635 1.00 84.88 80 PRO A C 1
ATOM 638 O O . PRO A 1 80 ? 11.874 1.933 -10.786 1.00 84.88 80 PRO A O 1
ATOM 641 N N . THR A 1 81 ? 9.724 2.354 -10.320 1.00 88.06 81 THR A N 1
ATOM 642 C CA . THR A 1 81 ? 9.888 3.803 -10.159 1.00 88.06 81 THR A CA 1
ATOM 643 C C . THR A 1 81 ? 9.005 4.369 -9.062 1.00 88.06 81 THR A C 1
ATOM 645 O O . THR A 1 81 ? 7.942 3.829 -8.741 1.00 88.06 81 THR A O 1
ATOM 648 N N . LYS A 1 82 ? 9.391 5.552 -8.566 1.00 90.44 82 LYS A N 1
ATOM 649 C CA . LYS A 1 82 ? 8.531 6.400 -7.732 1.00 90.44 82 LYS A CA 1
ATOM 650 C C . LYS A 1 82 ? 7.177 6.666 -8.397 1.00 90.44 82 LYS A C 1
ATOM 652 O O . LYS A 1 82 ? 6.160 6.635 -7.716 1.00 90.44 82 LYS A O 1
ATOM 657 N N . LEU A 1 83 ? 7.144 6.915 -9.709 1.00 91.50 83 LEU A N 1
ATOM 658 C CA . LEU A 1 83 ? 5.895 7.195 -10.423 1.00 91.50 83 LEU A CA 1
ATOM 659 C C . LEU A 1 83 ? 4.936 6.000 -10.366 1.00 91.50 83 LEU A C 1
ATOM 661 O O . LEU A 1 83 ? 3.760 6.183 -10.062 1.00 91.50 83 LEU A O 1
ATOM 665 N N . GLN A 1 84 ? 5.442 4.784 -10.588 1.00 92.56 84 GLN A N 1
ATOM 666 C CA . GLN A 1 84 ? 4.632 3.567 -10.503 1.00 92.56 84 GLN A CA 1
ATOM 667 C C . GLN A 1 84 ? 4.122 3.319 -9.078 1.00 92.56 84 GLN A C 1
ATOM 669 O O . GLN A 1 84 ? 2.962 2.945 -8.903 1.00 92.56 84 GLN A O 1
ATOM 674 N N . ALA A 1 85 ? 4.937 3.602 -8.058 1.00 95.06 85 ALA A N 1
ATOM 675 C CA . ALA A 1 85 ? 4.493 3.543 -6.667 1.00 95.06 85 ALA A CA 1
ATOM 676 C C . ALA A 1 85 ? 3.386 4.567 -6.360 1.00 95.06 85 ALA A C 1
ATOM 678 O O . ALA A 1 85 ? 2.394 4.228 -5.725 1.00 95.06 85 ALA A O 1
ATOM 679 N N . LEU A 1 86 ? 3.501 5.807 -6.846 1.00 95.69 86 LEU A N 1
ATOM 680 C CA . LEU A 1 86 ? 2.469 6.833 -6.643 1.00 95.69 86 LEU A CA 1
ATOM 681 C C . LEU A 1 86 ? 1.156 6.489 -7.366 1.00 95.69 86 LEU A C 1
ATOM 683 O O . LEU A 1 86 ? 0.075 6.699 -6.817 1.00 95.69 86 LEU A O 1
ATOM 687 N N . GLN A 1 87 ? 1.235 5.922 -8.573 1.00 96.38 87 GLN A N 1
ATOM 688 C CA . GLN A 1 87 ? 0.060 5.422 -9.296 1.00 96.38 87 GLN A CA 1
ATOM 689 C C . GLN A 1 87 ? -0.618 4.272 -8.539 1.00 96.38 87 GLN A C 1
ATOM 691 O O . GLN A 1 87 ? -1.845 4.245 -8.429 1.00 96.38 87 GLN A O 1
ATOM 696 N N . PHE A 1 88 ? 0.176 3.354 -7.980 1.00 97.44 88 PHE A N 1
ATOM 697 C CA . PHE A 1 88 ? -0.318 2.277 -7.125 1.00 97.44 88 PHE A CA 1
ATOM 698 C C . PHE A 1 88 ? -0.993 2.833 -5.863 1.00 97.44 88 PHE A C 1
ATOM 700 O O . PHE A 1 88 ? -2.148 2.518 -5.593 1.00 97.44 88 PHE A O 1
ATOM 707 N N . GLU A 1 89 ? -0.319 3.709 -5.115 1.00 98.25 89 GLU A N 1
ATOM 708 C CA . GLU A 1 89 ? -0.857 4.345 -3.906 1.00 98.25 89 GLU A CA 1
ATOM 709 C C . GLU A 1 89 ? -2.219 4.997 -4.171 1.00 98.25 89 GLU A C 1
ATOM 711 O O . GLU A 1 89 ? -3.183 4.749 -3.442 1.00 98.25 89 GLU A O 1
ATOM 716 N N . TRP A 1 90 ? -2.314 5.801 -5.232 1.00 97.56 90 TRP A N 1
ATOM 717 C CA . TRP A 1 90 ? -3.540 6.517 -5.558 1.00 97.56 90 TRP A CA 1
ATOM 718 C C . TRP A 1 90 ? -4.689 5.565 -5.899 1.00 97.56 90 TRP A C 1
ATOM 720 O O . TRP A 1 90 ? -5.808 5.756 -5.414 1.00 97.56 90 TRP A O 1
ATOM 730 N N . ALA A 1 91 ? -4.423 4.520 -6.689 1.00 97.50 91 ALA A N 1
ATOM 731 C CA . ALA A 1 91 ? -5.428 3.520 -7.035 1.00 97.50 91 ALA A CA 1
ATOM 732 C C . ALA A 1 91 ? -5.890 2.725 -5.804 1.00 97.50 91 ALA A C 1
ATOM 734 O O . ALA A 1 91 ? -7.084 2.469 -5.653 1.00 97.50 91 ALA A O 1
ATOM 735 N N . TRP A 1 92 ? -4.975 2.410 -4.885 1.00 97.69 92 TRP A N 1
ATOM 736 C CA . TRP A 1 92 ? -5.292 1.706 -3.644 1.00 97.69 92 TRP A CA 1
ATOM 737 C C . TRP A 1 92 ? -6.129 2.562 -2.678 1.00 97.69 92 TRP A C 1
ATOM 739 O O . TRP A 1 92 ? -7.049 2.068 -2.014 1.00 97.69 92 TRP A O 1
ATOM 749 N N . GLN A 1 93 ? -5.857 3.869 -2.625 1.00 96.56 93 GLN A N 1
ATOM 750 C CA . GLN A 1 93 ? -6.669 4.834 -1.881 1.00 96.56 93 GLN A CA 1
ATOM 751 C C . GLN A 1 93 ? -8.067 4.993 -2.498 1.00 96.56 93 GLN A C 1
ATOM 753 O O . GLN A 1 93 ? -9.050 5.039 -1.749 1.00 96.56 93 GLN A O 1
ATOM 758 N N . ASN A 1 94 ? -8.154 5.030 -3.834 1.00 95.56 94 ASN A N 1
ATOM 759 C CA . ASN A 1 94 ? -9.344 5.418 -4.597 1.00 95.56 94 ASN A CA 1
ATOM 760 C C . ASN A 1 94 ? -9.786 4.339 -5.612 1.00 95.56 94 ASN A C 1
ATOM 762 O O . ASN A 1 94 ? -9.863 4.624 -6.813 1.00 95.56 94 ASN A O 1
ATOM 766 N N . PRO A 1 95 ? -10.142 3.116 -5.172 1.00 93.88 95 PRO A N 1
ATOM 767 C CA . PRO A 1 95 ? -10.489 2.030 -6.092 1.00 93.88 95 PRO A CA 1
ATOM 768 C C . PRO A 1 95 ? -11.676 2.376 -7.005 1.00 93.88 95 PRO A C 1
ATOM 770 O O . PRO A 1 95 ? -11.694 2.009 -8.172 1.00 93.88 95 PRO A O 1
ATOM 773 N N . HIS A 1 96 ? -12.628 3.173 -6.516 1.00 92.44 96 HIS A N 1
ATOM 774 C CA . HIS A 1 96 ? -13.818 3.584 -7.274 1.00 92.44 96 HIS A CA 1
ATOM 775 C C . HIS A 1 96 ? -13.544 4.602 -8.378 1.00 92.44 96 HIS A C 1
ATOM 777 O O . HIS A 1 96 ? -14.296 4.661 -9.344 1.00 92.44 96 HIS A O 1
ATOM 783 N N . ALA A 1 97 ? -12.496 5.412 -8.226 1.00 92.88 97 ALA A N 1
ATOM 784 C CA . ALA A 1 97 ? -12.103 6.413 -9.216 1.00 92.88 97 ALA A CA 1
ATOM 785 C C . ALA A 1 97 ? -11.043 5.874 -10.188 1.00 92.88 97 ALA A C 1
ATOM 787 O O . ALA A 1 97 ? -10.825 6.438 -11.259 1.00 92.88 97 ALA A O 1
ATOM 788 N N . SER A 1 98 ? -10.361 4.788 -9.820 1.00 92.94 98 SER A N 1
ATOM 789 C CA . SER A 1 98 ? -9.331 4.189 -10.654 1.00 92.94 98 SER A CA 1
ATOM 790 C C . SER A 1 98 ? -9.936 3.485 -11.857 1.00 92.94 98 SER A C 1
ATOM 792 O O . SER A 1 98 ? -10.679 2.518 -11.724 1.00 92.94 98 SER A O 1
ATOM 794 N N . ARG A 1 99 ? -9.528 3.898 -13.059 1.00 89.88 99 ARG A N 1
ATOM 795 C CA . ARG A 1 99 ? -9.909 3.240 -14.320 1.00 89.88 99 ARG A CA 1
ATOM 796 C C . ARG A 1 99 ? -9.604 1.738 -14.331 1.00 89.88 99 ARG A C 1
ATOM 798 O O . ARG A 1 99 ? -10.298 0.997 -15.010 1.00 89.88 99 ARG A O 1
ATOM 805 N N . LEU A 1 100 ? -8.620 1.282 -13.556 1.00 87.38 100 LEU A N 1
ATOM 806 C CA . LEU A 1 100 ? -8.242 -0.132 -13.464 1.00 87.38 100 LEU A CA 1
ATOM 807 C C . LEU A 1 100 ? -9.104 -0.935 -12.475 1.00 87.38 100 LEU A C 1
ATOM 809 O O . LEU A 1 100 ? -9.116 -2.159 -12.538 1.00 87.38 100 LEU A O 1
ATOM 813 N N . LEU A 1 101 ? -9.806 -0.259 -11.558 1.00 88.38 101 LEU A N 1
ATOM 814 C CA . LEU A 1 101 ? -10.497 -0.886 -10.423 1.00 88.38 101 LEU A CA 1
ATOM 815 C C . LEU A 1 101 ? -11.995 -0.543 -10.345 1.00 88.38 101 LEU A C 1
ATOM 817 O O . LEU A 1 101 ? -12.730 -1.242 -9.660 1.00 88.38 101 LEU A O 1
ATOM 821 N N . HIS A 1 102 ? -12.464 0.494 -11.047 1.00 85.88 102 HIS A N 1
ATOM 822 C CA . HIS A 1 102 ? -13.826 1.034 -10.929 1.00 85.88 102 HIS A CA 1
ATOM 823 C C . HIS A 1 102 ? -14.940 0.035 -11.275 1.00 85.88 102 HIS A C 1
ATOM 825 O O . HIS A 1 102 ? -16.054 0.176 -10.774 1.00 85.88 102 HIS A O 1
ATOM 831 N N . ALA A 1 103 ? -14.644 -0.954 -12.122 1.00 84.06 103 ALA A N 1
ATOM 832 C CA . ALA A 1 103 ? -15.575 -2.018 -12.489 1.00 84.06 103 ALA A CA 1
ATOM 833 C C . ALA A 1 103 ? -15.710 -3.100 -11.400 1.00 84.06 103 ALA A C 1
ATOM 835 O O . ALA A 1 103 ? -16.644 -3.896 -11.436 1.00 84.06 103 ALA A O 1
ATOM 836 N N . VAL A 1 104 ? -14.795 -3.137 -10.425 1.00 85.31 104 VAL A N 1
ATOM 837 C CA . VAL A 1 104 ? -14.809 -4.114 -9.333 1.00 85.31 104 VAL A CA 1
ATOM 838 C C . VAL A 1 104 ? -15.699 -3.596 -8.199 1.00 85.31 104 VAL A C 1
ATOM 840 O O . VAL A 1 104 ? -15.515 -2.459 -7.747 1.00 85.31 104 VAL A O 1
ATOM 843 N N . PRO A 1 105 ? -16.644 -4.404 -7.685 1.00 85.88 105 PRO A N 1
ATOM 844 C CA . PRO A 1 105 ? -17.633 -3.960 -6.705 1.00 85.88 105 PRO A CA 1
ATOM 845 C C . PRO A 1 105 ? -17.061 -3.898 -5.277 1.00 85.88 105 PRO A C 1
ATOM 847 O O . PRO A 1 105 ? -17.522 -4.584 -4.366 1.00 85.88 105 PRO A O 1
ATOM 850 N N . PHE A 1 106 ? -16.052 -3.056 -5.046 1.00 88.38 106 PHE A N 1
ATOM 851 C CA . PHE A 1 106 ? -15.562 -2.800 -3.692 1.00 88.38 106 PHE A CA 1
ATOM 852 C C . PHE A 1 106 ? -16.600 -2.012 -2.863 1.00 88.38 106 PHE A C 1
ATOM 854 O O . PHE A 1 106 ? -17.393 -1.237 -3.406 1.00 88.38 106 PHE A O 1
ATOM 861 N N . PRO A 1 107 ? -16.600 -2.124 -1.525 1.00 87.56 107 PRO A N 1
ATOM 862 C CA . PRO A 1 107 ? -17.445 -1.286 -0.682 1.00 87.56 107 PRO A CA 1
ATOM 863 C C . PRO A 1 107 ? -17.186 0.216 -0.901 1.00 87.56 107 PRO A C 1
ATOM 865 O O . PRO A 1 107 ? -16.035 0.653 -0.969 1.00 87.56 107 PRO A O 1
ATOM 868 N N . ARG A 1 108 ? -18.259 1.017 -0.960 1.00 87.81 108 ARG A N 1
ATOM 869 C CA . ARG A 1 108 ? -18.223 2.498 -1.034 1.00 87.81 108 ARG A CA 1
ATOM 870 C C . ARG A 1 108 ? -18.551 3.197 0.289 1.00 87.81 108 ARG A C 1
ATOM 872 O O . ARG A 1 108 ? -18.444 4.411 0.396 1.00 87.81 108 ARG A O 1
ATOM 879 N N . THR A 1 109 ? -18.958 2.433 1.296 1.00 89.69 109 THR A N 1
ATOM 880 C CA . THR A 1 109 ? -19.375 2.938 2.611 1.00 89.69 109 THR A CA 1
ATOM 881 C C . THR A 1 109 ? -18.179 3.072 3.558 1.00 89.69 109 THR A C 1
ATOM 883 O O . THR A 1 109 ? -17.029 2.886 3.156 1.00 89.69 109 THR A O 1
ATOM 886 N N . ALA A 1 110 ? -18.423 3.310 4.851 1.00 85.38 110 ALA A N 1
ATOM 887 C CA . ALA A 1 110 ? -17.388 3.242 5.887 1.00 85.38 110 ALA A CA 1
ATOM 888 C C . ALA A 1 110 ? -16.620 1.900 5.896 1.00 85.38 110 ALA A C 1
ATOM 890 O O . ALA A 1 110 ? -15.469 1.847 6.328 1.00 85.38 110 ALA A O 1
ATOM 891 N N . ALA A 1 111 ? -17.216 0.823 5.364 1.00 87.75 111 ALA A N 1
ATOM 892 C CA . ALA A 1 111 ? -16.544 -0.461 5.192 1.00 87.75 111 ALA A CA 1
ATOM 893 C C . ALA A 1 111 ? -15.334 -0.393 4.238 1.00 87.75 111 ALA A C 1
ATOM 895 O O . ALA A 1 111 ? -14.425 -1.209 4.371 1.00 87.75 111 ALA A O 1
ATOM 896 N N . SER A 1 112 ? -15.277 0.594 3.335 1.00 89.00 112 SER A N 1
ATOM 897 C CA . SER A 1 112 ? -14.139 0.829 2.430 1.00 89.00 112 SER A CA 1
ATOM 898 C C . SER A 1 112 ? -12.828 1.106 3.172 1.00 89.00 112 SER A C 1
ATOM 900 O O . SER A 1 112 ? -11.756 0.745 2.695 1.00 89.00 112 SER A O 1
ATOM 902 N N . ASN A 1 113 ? -12.911 1.697 4.367 1.00 90.19 113 ASN A N 1
ATOM 903 C CA . ASN A 1 113 ? -11.755 2.014 5.203 1.00 90.19 113 ASN A CA 1
ATOM 904 C C . ASN A 1 113 ? -11.328 0.869 6.128 1.00 90.19 113 ASN A C 1
ATOM 906 O O . ASN A 1 113 ? -10.319 1.003 6.815 1.00 90.19 113 ASN A O 1
ATOM 910 N N . ARG A 1 114 ? -12.044 -0.261 6.158 1.00 92.19 114 ARG A N 1
ATOM 911 C CA . ARG A 1 114 ? -11.623 -1.419 6.959 1.00 92.19 114 ARG A CA 1
ATOM 912 C C . ARG A 1 114 ? -10.347 -2.027 6.380 1.00 92.19 114 ARG A C 1
ATOM 914 O O . ARG A 1 114 ? -10.214 -2.140 5.163 1.00 92.19 114 ARG A O 1
ATOM 921 N N . GLY A 1 115 ? -9.455 -2.486 7.260 1.00 93.50 115 GLY A N 1
ATOM 922 C CA . GLY A 1 115 ? -8.202 -3.143 6.870 1.00 93.50 115 GLY A CA 1
ATOM 923 C C . GLY A 1 115 ? -8.421 -4.306 5.904 1.00 93.50 115 GLY A C 1
ATOM 924 O O . GLY A 1 115 ? -7.794 -4.341 4.852 1.00 93.50 115 GLY A O 1
ATOM 925 N N . GLN A 1 116 ? -9.406 -5.167 6.181 1.00 92.56 116 GLN A N 1
ATOM 926 C CA . GLN A 1 116 ? -9.783 -6.267 5.287 1.00 92.56 116 GLN A CA 1
ATOM 927 C C . GLN A 1 116 ? -10.126 -5.794 3.868 1.00 92.56 116 GLN A C 1
ATOM 929 O O . GLN A 1 116 ? -9.602 -6.340 2.902 1.00 92.56 116 GLN A O 1
ATOM 934 N N . THR A 1 117 ? -10.942 -4.747 3.727 1.00 93.06 117 THR A N 1
ATOM 935 C CA . THR A 1 117 ? -11.292 -4.190 2.413 1.00 93.06 117 THR A CA 1
ATOM 936 C C . THR A 1 117 ? -10.068 -3.620 1.701 1.00 93.06 117 THR A C 1
ATOM 938 O O . THR A 1 117 ? -9.900 -3.819 0.501 1.00 93.06 117 THR A O 1
ATOM 941 N N . ARG A 1 118 ? -9.172 -2.936 2.428 1.00 95.62 118 ARG A N 1
ATOM 942 C CA . ARG A 1 118 ? -7.922 -2.429 1.845 1.00 95.62 118 ARG A CA 1
ATOM 943 C C . ARG A 1 118 ? -7.022 -3.571 1.367 1.00 95.62 118 ARG A C 1
ATOM 945 O O . ARG A 1 118 ? -6.449 -3.451 0.289 1.00 95.62 118 ARG A O 1
ATOM 952 N N . ILE A 1 119 ? -6.944 -4.679 2.101 1.00 94.56 119 ILE A N 1
ATOM 953 C CA . ILE A 1 119 ? -6.193 -5.868 1.678 1.00 94.56 119 ILE A CA 1
ATOM 954 C C . ILE A 1 119 ? -6.837 -6.557 0.462 1.00 94.56 119 ILE A C 1
ATOM 956 O O . ILE A 1 119 ? -6.116 -6.959 -0.444 1.00 94.56 119 ILE A O 1
ATOM 960 N N . GLN A 1 120 ? -8.169 -6.613 0.368 1.00 92.06 120 GLN A N 1
ATOM 961 C CA . GLN A 1 120 ? -8.867 -7.118 -0.829 1.00 92.06 120 GLN A CA 1
ATOM 962 C C . GLN A 1 120 ? -8.541 -6.300 -2.084 1.00 92.06 120 GLN A C 1
ATOM 964 O O . GLN A 1 120 ? -8.236 -6.863 -3.134 1.00 92.06 120 GLN A O 1
ATOM 969 N N . VAL A 1 121 ? -8.561 -4.967 -1.974 1.00 94.31 121 VAL A N 1
ATOM 970 C CA . VAL A 1 121 ? -8.165 -4.080 -3.080 1.00 94.31 121 VAL A CA 1
ATOM 971 C C . VAL A 1 121 ? -6.707 -4.331 -3.469 1.00 94.31 121 VAL A C 1
ATOM 973 O O . VAL A 1 121 ? -6.412 -4.454 -4.654 1.00 94.31 121 VAL A O 1
ATOM 976 N N . LEU A 1 122 ? -5.812 -4.457 -2.482 1.00 94.88 122 LEU A N 1
ATOM 977 C CA . LEU A 1 122 ? -4.402 -4.776 -2.707 1.00 94.88 122 LEU A CA 1
ATOM 978 C C . LEU A 1 122 ? -4.233 -6.097 -3.472 1.00 94.88 122 LEU A C 1
ATOM 980 O O . LEU A 1 122 ? -3.555 -6.116 -4.495 1.00 94.88 122 LEU A O 1
ATOM 984 N N . GLN A 1 123 ? -4.872 -7.180 -3.023 1.00 90.31 123 GLN A N 1
ATOM 985 C CA . GLN A 1 123 ? -4.813 -8.475 -3.705 1.00 90.31 123 GLN A CA 1
ATOM 986 C C . GLN A 1 123 ? -5.237 -8.362 -5.167 1.00 90.31 123 GLN A C 1
ATOM 988 O O . GLN A 1 123 ? -4.501 -8.800 -6.045 1.00 90.31 123 GLN A O 1
ATOM 993 N N . TYR A 1 124 ? -6.367 -7.705 -5.443 1.00 88.50 124 TYR A N 1
ATOM 994 C CA . TYR A 1 124 ? -6.821 -7.503 -6.816 1.00 88.50 124 TYR A CA 1
ATOM 995 C C . TYR A 1 124 ? -5.818 -6.685 -7.640 1.00 88.50 124 TYR A C 1
ATOM 997 O O . TYR A 1 124 ? -5.490 -7.062 -8.764 1.00 88.50 124 TYR A O 1
ATOM 1005 N N . MET A 1 125 ? -5.282 -5.592 -7.088 1.00 92.62 125 MET A N 1
ATOM 1006 C CA . MET A 1 125 ? -4.296 -4.757 -7.780 1.00 92.62 125 MET A CA 1
ATOM 1007 C C . MET A 1 125 ? -3.064 -5.548 -8.224 1.00 92.62 125 MET A C 1
ATOM 1009 O O . MET A 1 125 ? -2.556 -5.316 -9.316 1.00 92.62 125 MET A O 1
ATOM 1013 N N . LEU A 1 126 ? -2.609 -6.516 -7.429 1.00 89.38 126 LEU A N 1
ATOM 1014 C CA . LEU A 1 126 ? -1.467 -7.359 -7.789 1.00 89.38 126 LEU A CA 1
ATOM 1015 C C . LEU A 1 126 ? -1.776 -8.330 -8.940 1.00 89.38 126 LEU A C 1
ATOM 1017 O O . LEU A 1 126 ? -0.851 -8.877 -9.531 1.00 89.38 126 LEU A O 1
ATOM 1021 N N . THR A 1 127 ? -3.049 -8.549 -9.283 1.00 81.62 127 THR A N 1
ATOM 1022 C CA . THR A 1 127 ? -3.480 -9.438 -10.381 1.00 81.62 127 THR A CA 1
ATOM 1023 C C . THR A 1 127 ? -3.663 -8.720 -11.716 1.00 81.62 127 THR A C 1
ATOM 1025 O O . THR A 1 127 ? -3.669 -9.367 -12.763 1.00 81.62 127 THR A O 1
ATOM 1028 N N . VAL A 1 128 ? -3.757 -7.386 -11.718 1.00 80.56 128 VAL A N 1
ATOM 1029 C CA . VAL A 1 128 ? -4.068 -6.612 -12.927 1.00 80.56 128 VAL A CA 1
ATOM 1030 C C . VAL A 1 128 ? -2.851 -5.870 -13.492 1.00 80.56 128 VAL A C 1
ATOM 1032 O O . VAL A 1 128 ? -1.966 -5.440 -12.744 1.00 80.56 128 VAL A O 1
ATOM 1035 N N . PRO A 1 129 ? -2.767 -5.688 -14.824 1.00 79.56 129 PRO A N 1
ATOM 1036 C CA . PRO A 1 129 ? -1.803 -4.773 -15.421 1.00 79.56 129 PRO A CA 1
ATOM 1037 C C . PRO A 1 129 ? -1.998 -3.321 -14.933 1.00 79.56 129 PRO A C 1
ATOM 1039 O O . PRO A 1 129 ? -3.133 -2.903 -14.703 1.00 79.56 129 PRO A O 1
ATOM 1042 N N . PRO A 1 130 ? -0.918 -2.525 -14.830 1.00 86.12 130 PRO A N 1
ATOM 1043 C CA . PRO A 1 130 ? 0.468 -2.908 -15.112 1.00 86.12 130 PRO A CA 1
ATOM 1044 C C . PRO A 1 130 ? 1.146 -3.656 -13.948 1.00 86.12 130 PRO A C 1
ATOM 1046 O O . PRO A 1 130 ? 2.148 -4.333 -14.171 1.00 86.12 130 PRO A O 1
ATOM 1049 N N . TRP A 1 131 ? 0.586 -3.587 -12.736 1.00 86.62 131 TRP A N 1
ATOM 1050 C CA . TRP A 1 131 ? 1.247 -3.973 -11.483 1.00 86.62 131 TRP A CA 1
ATOM 1051 C C . TRP A 1 131 ? 1.625 -5.447 -11.378 1.00 86.62 131 TRP A C 1
ATOM 1053 O O . TRP A 1 131 ? 2.684 -5.747 -10.829 1.00 86.62 131 TRP A O 1
ATOM 1063 N N . ARG A 1 132 ? 0.838 -6.351 -11.976 1.00 82.12 132 ARG A N 1
ATOM 1064 C CA . ARG A 1 132 ? 1.191 -7.781 -12.060 1.00 82.12 132 ARG A CA 1
ATOM 1065 C C . ARG A 1 132 ? 2.551 -8.046 -12.726 1.00 82.12 132 ARG A C 1
ATOM 1067 O O . ARG A 1 132 ? 3.130 -9.104 -12.537 1.00 82.12 132 ARG A O 1
ATOM 1074 N N . SER A 1 133 ? 3.055 -7.096 -13.518 1.00 79.81 133 SER A N 1
ATOM 1075 C CA . SER A 1 133 ? 4.295 -7.241 -14.298 1.00 79.81 133 SER A CA 1
ATOM 1076 C C . SER A 1 133 ? 5.532 -6.713 -13.564 1.00 79.81 133 SER A C 1
ATOM 1078 O O . SER A 1 133 ? 6.635 -6.814 -14.085 1.00 79.81 133 SER A O 1
ATOM 1080 N N . PHE A 1 134 ? 5.369 -6.105 -12.385 1.00 80.94 134 PHE A N 1
ATOM 1081 C CA . PHE A 1 134 ? 6.461 -5.437 -11.666 1.00 80.94 134 PHE A CA 1
ATOM 1082 C C . PHE A 1 134 ? 7.175 -6.331 -10.644 1.00 80.94 134 PHE A C 1
ATOM 1084 O O . PHE A 1 134 ? 8.065 -5.841 -9.950 1.00 80.94 134 PHE A O 1
ATOM 1091 N N . ASN A 1 135 ? 6.781 -7.607 -10.533 1.00 81.38 135 ASN A N 1
ATOM 1092 C CA . ASN A 1 135 ? 7.259 -8.538 -9.505 1.00 81.38 135 ASN A CA 1
ATOM 1093 C C . ASN A 1 135 ? 7.254 -7.892 -8.102 1.00 81.38 135 ASN A C 1
ATOM 1095 O O . ASN A 1 135 ? 8.273 -7.808 -7.407 1.00 81.38 135 ASN A O 1
ATOM 1099 N N . LEU A 1 136 ? 6.108 -7.302 -7.740 1.00 85.75 136 LEU A N 1
ATOM 1100 C CA . LEU A 1 136 ? 5.950 -6.631 -6.452 1.00 85.75 136 LEU A CA 1
ATOM 1101 C C . LEU A 1 136 ? 5.907 -7.670 -5.337 1.00 85.75 136 LEU A C 1
ATOM 1103 O O . LEU A 1 136 ? 5.210 -8.676 -5.435 1.00 85.75 136 LEU A O 1
ATOM 1107 N N . ARG A 1 137 ? 6.597 -7.372 -4.239 1.00 85.75 137 ARG A N 1
ATOM 1108 C CA . ARG A 1 137 ? 6.588 -8.196 -3.031 1.00 85.75 137 ARG A CA 1
ATOM 1109 C C . ARG A 1 137 ? 5.703 -7.561 -1.976 1.00 85.75 137 ARG A C 1
ATOM 1111 O O . ARG A 1 137 ? 5.716 -6.341 -1.808 1.00 85.75 137 ARG A O 1
ATOM 1118 N N . VAL A 1 138 ? 4.962 -8.393 -1.253 1.00 89.12 138 VAL A N 1
ATOM 1119 C CA . VAL A 1 138 ? 4.124 -7.978 -0.126 1.00 89.12 138 VAL A CA 1
ATOM 1120 C C . VAL A 1 138 ? 4.685 -8.581 1.150 1.00 89.12 138 VAL A C 1
ATOM 1122 O O . VAL A 1 138 ? 4.961 -9.775 1.199 1.00 89.12 138 VAL A O 1
ATOM 1125 N N . MET A 1 139 ? 4.821 -7.761 2.184 1.00 89.31 139 MET A N 1
ATOM 1126 C CA . MET A 1 139 ? 5.145 -8.206 3.533 1.00 89.31 139 MET A CA 1
ATOM 1127 C C . MET A 1 139 ? 4.027 -7.769 4.480 1.00 89.31 139 MET A C 1
ATOM 1129 O O . MET A 1 139 ? 3.588 -6.617 4.445 1.00 89.31 139 MET A O 1
ATOM 1133 N N . LEU A 1 140 ? 3.550 -8.712 5.292 1.00 90.88 140 LEU A N 1
ATOM 1134 C CA . LEU A 1 140 ? 2.531 -8.507 6.320 1.00 90.88 140 LEU A CA 1
ATOM 1135 C C . LEU A 1 140 ? 3.217 -8.544 7.687 1.00 90.88 140 LEU A C 1
ATOM 1137 O O . LEU A 1 140 ? 4.056 -9.411 7.917 1.00 90.88 140 LEU A O 1
ATOM 1141 N N . PHE A 1 141 ? 2.870 -7.616 8.575 1.00 88.44 141 PHE A N 1
ATOM 1142 C CA . PHE A 1 141 ? 3.574 -7.438 9.854 1.00 88.44 141 PHE A CA 1
ATOM 1143 C C . PHE A 1 141 ? 2.806 -7.945 11.074 1.00 88.44 141 PHE A C 1
ATOM 1145 O O . PHE A 1 141 ? 3.344 -7.943 12.177 1.00 88.44 141 PHE A O 1
ATOM 1152 N N . SER A 1 142 ? 1.552 -8.362 10.903 1.00 87.50 142 SER A N 1
ATOM 1153 C CA . SER A 1 142 ? 0.730 -8.853 12.005 1.00 87.50 142 SER A CA 1
ATOM 1154 C C . SER A 1 142 ? -0.114 -10.053 11.593 1.00 87.50 142 SER A C 1
ATOM 1156 O O . SER A 1 142 ? -0.507 -10.200 10.428 1.00 87.50 142 SER A O 1
ATOM 1158 N N . ASP A 1 143 ? -0.472 -10.876 12.578 1.00 89.94 143 ASP A N 1
ATOM 1159 C CA . ASP A 1 143 ? -1.431 -11.965 12.384 1.00 89.94 143 ASP A CA 1
ATOM 1160 C C . ASP A 1 143 ? -2.795 -11.442 11.938 1.00 89.94 143 ASP A C 1
ATOM 1162 O O . ASP A 1 143 ? -3.481 -12.078 11.142 1.00 89.94 143 ASP A O 1
ATOM 1166 N N . LEU A 1 144 ? -3.185 -10.245 12.382 1.00 90.62 144 LEU A N 1
ATOM 1167 C CA . LEU A 1 144 ? -4.419 -9.617 11.932 1.00 90.62 144 LEU A CA 1
ATOM 1168 C C . LEU A 1 144 ? -4.369 -9.309 10.431 1.00 90.62 144 LEU A C 1
ATOM 1170 O O . LEU A 1 144 ? -5.310 -9.645 9.712 1.00 90.62 144 LEU A O 1
ATOM 1174 N N . ALA A 1 145 ? -3.276 -8.723 9.943 1.00 89.56 145 ALA A N 1
ATOM 1175 C CA . ALA A 1 145 ? -3.076 -8.467 8.522 1.00 89.56 145 ALA A CA 1
ATOM 1176 C C . ALA A 1 145 ? -3.075 -9.768 7.712 1.00 89.56 145 ALA A C 1
ATOM 1178 O O . ALA A 1 145 ? -3.691 -9.826 6.646 1.00 89.56 145 ALA A O 1
ATOM 1179 N N . ARG A 1 146 ? -2.470 -10.833 8.253 1.00 87.69 146 ARG A N 1
ATOM 1180 C CA . ARG A 1 146 ? -2.529 -12.179 7.674 1.00 87.69 146 ARG A CA 1
ATOM 1181 C C . ARG A 1 146 ? -3.958 -12.714 7.613 1.00 87.69 146 ARG A C 1
ATOM 1183 O O . ARG A 1 146 ? -4.400 -13.142 6.556 1.00 87.69 146 ARG A O 1
ATOM 1190 N N . THR A 1 147 ? -4.730 -12.604 8.691 1.00 91.06 147 THR A N 1
ATOM 1191 C CA . THR A 1 147 ? -6.132 -13.050 8.682 1.00 91.06 147 THR A CA 1
ATOM 1192 C C . THR A 1 147 ? -6.980 -12.267 7.679 1.00 91.06 147 THR A C 1
ATOM 1194 O O . THR A 1 147 ? -7.845 -12.844 7.022 1.00 91.06 147 THR A O 1
ATOM 1197 N N . TRP A 1 148 ? -6.739 -10.960 7.523 1.00 92.19 148 TRP A N 1
ATOM 1198 C CA . TRP A 1 148 ? -7.382 -10.165 6.481 1.00 92.19 148 TRP A CA 1
ATOM 1199 C C . TRP A 1 148 ? -7.010 -10.670 5.103 1.00 92.19 148 TRP A C 1
ATOM 1201 O O . TRP A 1 148 ? -7.898 -10.794 4.272 1.00 92.19 148 TRP A O 1
ATOM 1211 N N . TRP A 1 149 ? -5.734 -10.971 4.882 1.00 88.06 149 TRP A N 1
ATOM 1212 C CA . TRP A 1 149 ? -5.223 -11.509 3.633 1.00 88.06 149 TRP A CA 1
ATOM 1213 C C . TRP A 1 149 ? -5.860 -12.853 3.271 1.00 88.06 149 TRP A C 1
ATOM 1215 O O . TRP A 1 149 ? -6.382 -13.017 2.168 1.00 88.06 149 TRP A O 1
ATOM 1225 N N . ASP A 1 150 ? -5.911 -13.782 4.218 1.00 85.88 150 ASP A N 1
ATOM 1226 C CA . ASP A 1 150 ? -6.488 -15.110 4.007 1.00 85.88 150 ASP A CA 1
ATOM 1227 C C . ASP A 1 150 ? -7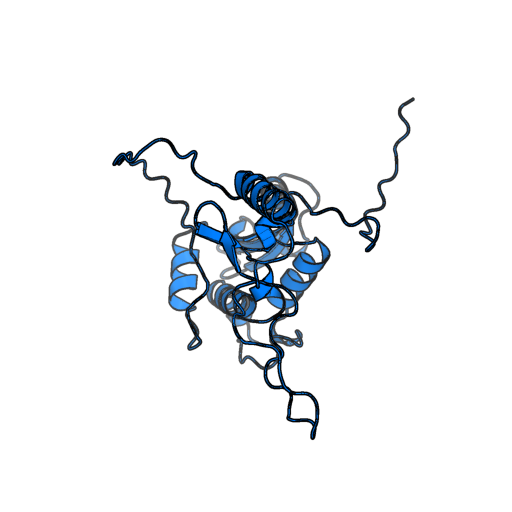.996 -15.039 3.727 1.00 85.88 150 ASP A C 1
ATOM 1229 O O . ASP A 1 150 ? -8.513 -15.760 2.875 1.00 85.88 150 ASP A O 1
ATOM 1233 N N . ARG A 1 151 ? -8.707 -14.118 4.391 1.00 83.38 151 ARG A N 1
ATOM 1234 C CA . ARG A 1 151 ? -10.138 -13.856 4.152 1.00 83.38 151 ARG A CA 1
ATOM 1235 C C . ARG A 1 151 ? -10.408 -13.023 2.907 1.00 83.38 151 ARG A C 1
ATOM 1237 O O . ARG A 1 151 ? -11.543 -12.973 2.440 1.00 83.38 151 ARG A O 1
ATOM 1244 N N . ALA A 1 152 ? -9.412 -12.288 2.433 1.00 70.69 152 ALA A N 1
ATOM 1245 C CA . ALA A 1 152 ? -9.547 -11.391 1.303 1.00 70.69 152 ALA A CA 1
ATOM 1246 C C . ALA A 1 152 ? -9.569 -12.135 -0.035 1.00 70.69 152 ALA A C 1
ATOM 1248 O O . ALA A 1 152 ? -10.004 -11.512 -1.002 1.00 70.69 152 ALA A O 1
ATOM 1249 N N . LYS A 1 153 ? -9.186 -13.431 -0.064 1.00 60.09 153 LYS A N 1
ATOM 1250 C CA . LYS A 1 153 ? -9.215 -14.305 -1.249 1.00 60.09 153 LYS A CA 1
ATOM 1251 C C . LYS A 1 153 ? -10.468 -14.036 -2.090 1.00 60.09 153 LYS A C 1
ATOM 1253 O O . LYS A 1 153 ? -11.566 -14.484 -1.769 1.00 60.09 153 LYS A O 1
ATOM 1258 N N . LEU A 1 154 ? -10.289 -13.260 -3.155 1.00 53.12 154 LEU A N 1
ATOM 1259 C CA . LEU A 1 154 ? -11.293 -13.056 -4.188 1.00 53.12 154 LEU A CA 1
ATOM 1260 C C . LEU A 1 154 ? -11.404 -14.337 -5.020 1.00 53.12 154 LEU A C 1
ATOM 1262 O O . LEU A 1 154 ? -10.429 -15.062 -5.201 1.00 53.12 154 LEU A O 1
ATOM 1266 N N . ALA A 1 155 ? -12.601 -14.577 -5.546 1.00 46.31 155 ALA A N 1
ATOM 1267 C CA . ALA A 1 155 ? -12.951 -15.618 -6.506 1.00 46.31 155 ALA A CA 1
ATOM 1268 C C . ALA A 1 155 ? -12.281 -15.409 -7.892 1.00 46.31 155 ALA A C 1
ATOM 1270 O O . ALA A 1 155 ? -12.968 -15.281 -8.901 1.00 46.31 155 ALA A O 1
ATOM 1271 N N . GLY A 1 156 ? -10.946 -15.321 -7.944 1.00 40.62 156 GLY A N 1
ATOM 1272 C CA . GLY A 1 156 ? -10.143 -15.139 -9.163 1.00 40.62 156 GLY A CA 1
ATOM 1273 C C . GLY A 1 156 ? -8.776 -15.848 -9.086 1.00 40.62 156 GLY A C 1
ATOM 1274 O O . GLY A 1 156 ? -8.367 -16.222 -7.987 1.00 40.62 156 GLY A O 1
ATOM 1275 N N . PRO A 1 157 ? -8.088 -16.071 -10.229 1.00 40.09 157 PRO A N 1
ATOM 1276 C CA . PRO A 1 157 ? -7.034 -17.085 -10.370 1.00 40.09 157 PRO A CA 1
ATOM 1277 C C . PRO A 1 157 ? -5.809 -16.806 -9.488 1.00 40.09 157 PRO A C 1
ATOM 1279 O O . PRO A 1 157 ? -5.341 -15.672 -9.395 1.00 40.09 157 PRO A O 1
ATOM 1282 N N . THR A 1 158 ? -5.308 -17.853 -8.838 1.00 41.53 158 THR A N 1
ATOM 1283 C CA . THR A 1 158 ? -4.460 -17.835 -7.634 1.00 41.53 158 THR A CA 1
ATOM 1284 C C . THR A 1 158 ? -2.946 -17.811 -7.863 1.00 41.53 158 THR A C 1
ATOM 1286 O O . THR A 1 158 ? -2.191 -17.906 -6.897 1.00 41.53 158 THR A O 1
ATOM 1289 N N . ASP A 1 159 ? -2.464 -17.680 -9.093 1.00 43.97 159 ASP A N 1
ATOM 1290 C CA . ASP A 1 159 ? -1.220 -18.385 -9.435 1.00 43.97 159 ASP A CA 1
ATOM 1291 C C . ASP A 1 159 ? 0.076 -17.553 -9.406 1.00 43.97 159 ASP A C 1
ATOM 1293 O O . ASP A 1 159 ? 1.106 -18.032 -9.865 1.00 43.97 159 ASP A O 1
ATOM 1297 N N . HIS A 1 160 ? 0.098 -16.332 -8.851 1.00 45.19 160 HIS A N 1
ATOM 1298 C CA . HIS A 1 160 ? 1.321 -15.497 -8.907 1.00 45.19 160 HIS A CA 1
ATOM 1299 C C . HIS A 1 160 ? 1.717 -14.745 -7.630 1.00 45.19 160 HIS A C 1
ATOM 1301 O O . HIS A 1 160 ? 2.579 -13.871 -7.686 1.00 45.19 160 HIS A O 1
ATOM 1307 N N . LEU A 1 161 ? 1.132 -15.050 -6.468 1.00 48.66 161 LEU A N 1
ATOM 1308 C CA . LEU A 1 161 ? 1.525 -14.409 -5.204 1.00 48.66 161 LEU A CA 1
ATOM 1309 C C . LEU A 1 161 ? 2.370 -15.366 -4.358 1.00 48.66 161 LEU A C 1
ATOM 1311 O O . LEU A 1 161 ?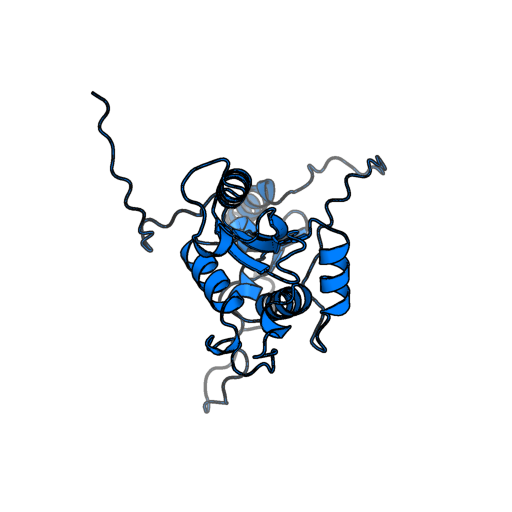 1.864 -16.032 -3.459 1.00 48.66 161 LEU A O 1
ATOM 1315 N N . SER A 1 162 ? 3.673 -15.435 -4.638 1.00 40.50 162 SER A N 1
ATOM 1316 C CA . SER A 1 162 ? 4.639 -16.082 -3.746 1.00 40.50 162 SER A CA 1
ATOM 1317 C C . SER A 1 162 ? 4.772 -15.256 -2.457 1.00 40.50 162 SER A C 1
ATOM 1319 O O . SER A 1 162 ? 5.330 -14.155 -2.456 1.00 40.50 162 SER A O 1
ATOM 1321 N N . PHE A 1 163 ? 4.220 -15.763 -1.355 1.00 42.53 163 PHE A N 1
ATOM 1322 C CA . PHE A 1 163 ? 4.291 -15.134 -0.038 1.00 42.53 163 PHE A CA 1
ATOM 1323 C C . PHE A 1 163 ? 5.655 -15.363 0.605 1.00 42.53 163 PHE A C 1
ATOM 1325 O O . PHE A 1 163 ? 5.988 -16.489 0.957 1.00 42.53 163 PHE A O 1
ATOM 1332 N N . PHE A 1 164 ? 6.402 -14.289 0.856 1.00 38.06 164 PHE A N 1
ATOM 1333 C CA . PHE A 1 164 ? 7.480 -14.321 1.840 1.00 38.06 164 PHE A CA 1
ATOM 1334 C C . PHE A 1 164 ? 6.900 -13.904 3.194 1.00 38.06 164 PHE A C 1
ATOM 1336 O O . PHE A 1 164 ? 6.825 -12.718 3.516 1.00 38.06 164 PHE A O 1
ATOM 1343 N N . LEU A 1 165 ? 6.459 -14.882 3.992 1.00 30.55 165 LEU A N 1
ATOM 1344 C CA . LEU A 1 165 ? 6.371 -14.672 5.436 1.00 30.55 165 LEU A CA 1
ATOM 1345 C C . LEU A 1 165 ? 7.813 -14.593 5.949 1.00 30.55 165 LEU A C 1
ATOM 1347 O O . LEU A 1 165 ? 8.567 -15.556 5.825 1.00 30.55 165 LEU A O 1
ATOM 1351 N N . CYS A 1 166 ? 8.209 -13.461 6.529 1.00 28.73 166 CYS A N 1
ATOM 1352 C CA . CYS A 1 166 ? 9.418 -13.414 7.342 1.00 28.73 166 CYS A CA 1
ATOM 1353 C C . CYS A 1 166 ? 9.126 -14.142 8.662 1.00 28.73 166 CYS A C 1
ATOM 1355 O O . CYS A 1 166 ? 8.810 -13.523 9.674 1.00 28.73 166 CYS A O 1
ATOM 1357 N N . THR A 1 167 ? 9.158 -15.472 8.640 1.00 28.77 167 THR A N 1
ATOM 1358 C CA . THR A 1 167 ? 9.279 -16.285 9.849 1.00 28.77 167 THR A CA 1
ATOM 1359 C C . THR A 1 167 ? 10.751 -16.595 10.024 1.00 28.77 167 THR A C 1
ATOM 1361 O O . THR A 1 167 ? 11.236 -17.618 9.546 1.00 28.77 167 THR A O 1
ATOM 1364 N N . SER A 1 168 ? 11.491 -15.716 10.695 1.00 26.38 168 SER A N 1
ATOM 1365 C CA . SER A 1 168 ? 12.775 -16.105 11.277 1.00 26.38 168 SER A CA 1
ATOM 1366 C C . SER A 1 168 ? 12.514 -17.072 12.434 1.00 26.38 168 SER A C 1
ATOM 1368 O O . SER A 1 168 ? 12.534 -16.692 13.600 1.00 26.38 168 SER A O 1
ATOM 1370 N N . ALA A 1 169 ? 12.232 -18.324 12.082 1.00 24.52 169 ALA A N 1
ATOM 1371 C CA . ALA A 1 169 ? 12.549 -19.479 12.896 1.00 24.52 169 ALA A CA 1
ATOM 1372 C C . ALA A 1 169 ? 13.771 -20.131 12.246 1.00 24.52 169 ALA A C 1
ATOM 1374 O O . ALA A 1 169 ? 13.724 -20.594 11.109 1.00 24.52 169 ALA A O 1
ATOM 1375 N N . SER A 1 170 ? 14.889 -20.072 12.958 1.00 39.97 170 SER A N 1
ATOM 1376 C CA . SER A 1 170 ? 16.142 -20.724 12.615 1.00 39.97 170 SER A CA 1
ATOM 1377 C C . SER A 1 170 ? 15.912 -22.201 12.304 1.00 39.97 170 SER A C 1
ATOM 1379 O O . SER A 1 170 ? 15.438 -22.937 13.165 1.00 39.97 170 SER A O 1
ATOM 1381 N N . SER A 1 171 ? 16.326 -22.666 11.130 1.00 31.06 171 SER A N 1
ATOM 1382 C CA . SER A 1 171 ? 16.647 -24.081 10.956 1.00 31.06 171 SER A CA 1
ATOM 1383 C C . SER A 1 171 ? 17.634 -24.268 9.815 1.00 31.06 171 SER A C 1
ATOM 1385 O O . SER A 1 171 ? 17.283 -24.255 8.636 1.00 31.06 171 SER A O 1
ATOM 1387 N N . HIS A 1 172 ? 18.887 -24.475 10.213 1.00 34.97 172 HIS A N 1
ATOM 1388 C CA . HIS A 1 172 ? 19.796 -25.368 9.518 1.00 34.97 172 HIS A CA 1
ATOM 1389 C C . HIS A 1 172 ? 19.061 -26.651 9.106 1.00 34.97 172 HIS A C 1
ATOM 1391 O O . HIS A 1 172 ? 18.550 -27.365 9.964 1.00 34.97 172 HIS A O 1
ATOM 1397 N N . ALA A 1 173 ? 19.066 -26.960 7.813 1.00 30.09 173 ALA A N 1
ATOM 1398 C CA . ALA A 1 173 ? 18.969 -28.323 7.310 1.00 30.09 173 ALA A CA 1
ATOM 1399 C C . ALA A 1 173 ? 19.632 -28.365 5.930 1.00 30.09 173 ALA A C 1
ATOM 1401 O O . ALA A 1 173 ? 19.034 -28.095 4.894 1.00 30.09 173 ALA A O 1
ATOM 1402 N N . SER A 1 174 ? 20.928 -28.641 5.965 1.00 36.41 174 SER A N 1
ATOM 1403 C CA . SER A 1 174 ? 21.750 -29.066 4.843 1.00 36.41 174 SER A CA 1
ATOM 1404 C C . SER A 1 174 ? 21.271 -30.408 4.290 1.00 36.41 174 SER A C 1
ATOM 1406 O O . SER A 1 174 ? 21.115 -31.350 5.061 1.00 36.41 174 SER A O 1
ATOM 1408 N N . THR A 1 175 ? 21.201 -30.540 2.968 1.00 35.22 175 THR A N 1
ATOM 1409 C CA . THR A 1 175 ? 21.764 -31.717 2.293 1.00 35.22 175 THR A CA 1
ATOM 1410 C C . THR A 1 175 ? 22.557 -31.243 1.079 1.00 35.22 175 THR A C 1
ATOM 1412 O O . THR A 1 175 ? 22.189 -30.298 0.390 1.00 35.22 175 THR A O 1
ATOM 1415 N N . SER A 1 176 ? 23.735 -31.831 0.957 1.00 43.22 176 SER A N 1
ATOM 1416 C CA . SER A 1 176 ? 24.825 -31.526 0.046 1.00 43.22 176 SER A CA 1
ATOM 1417 C C . SER A 1 176 ? 24.548 -32.002 -1.375 1.00 43.22 176 SER A C 1
ATOM 1419 O O . SER A 1 176 ? 24.230 -33.174 -1.546 1.00 43.22 176 SER A O 1
ATOM 1421 N N . ASP A 1 177 ? 24.824 -31.154 -2.367 1.00 33.62 177 ASP A N 1
ATOM 1422 C CA . ASP A 1 177 ? 25.421 -31.614 -3.621 1.00 33.62 177 ASP A CA 1
ATOM 1423 C C . ASP A 1 177 ? 26.305 -30.525 -4.255 1.00 33.62 177 ASP A C 1
ATOM 1425 O O . ASP A 1 177 ? 26.190 -29.336 -3.956 1.00 33.62 177 ASP A O 1
ATOM 1429 N N . ALA A 1 178 ? 27.290 -30.976 -5.021 1.00 36.59 178 ALA A N 1
ATOM 1430 C CA . ALA A 1 178 ? 28.570 -30.329 -5.293 1.00 36.59 178 ALA A CA 1
ATOM 1431 C C . ALA A 1 178 ? 28.558 -28.873 -5.827 1.00 36.59 178 ALA A C 1
ATOM 1433 O O . ALA A 1 178 ? 27.973 -28.551 -6.857 1.00 36.59 178 ALA A O 1
ATOM 1434 N N . GLY A 1 179 ? 29.377 -28.023 -5.192 1.00 40.91 179 GLY A N 1
ATOM 1435 C CA . GLY A 1 179 ? 30.261 -27.060 -5.873 1.00 40.91 179 GLY A CA 1
ATOM 1436 C C . GLY A 1 179 ? 29.651 -25.971 -6.762 1.00 40.91 179 GLY A C 1
ATOM 1437 O O . GLY A 1 179 ? 30.389 -25.357 -7.528 1.00 40.91 179 GLY A O 1
ATOM 1438 N N . THR A 1 180 ? 28.354 -25.694 -6.681 1.00 42.69 180 THR A N 1
ATOM 1439 C CA . THR A 1 180 ? 27.719 -24.604 -7.431 1.00 42.69 180 THR A CA 1
ATOM 1440 C C . THR A 1 180 ? 27.338 -23.488 -6.471 1.00 42.69 180 THR A C 1
ATOM 1442 O O . THR A 1 180 ? 26.494 -23.657 -5.594 1.00 42.69 180 THR A O 1
ATOM 1445 N N . ASN A 1 181 ? 27.998 -22.333 -6.609 1.00 46.28 181 ASN A N 1
ATOM 1446 C CA . ASN A 1 181 ? 27.618 -21.117 -5.892 1.00 46.28 181 ASN A CA 1
ATOM 1447 C C . ASN A 1 181 ? 26.104 -20.893 -6.068 1.00 46.28 181 ASN A C 1
ATOM 1449 O O . ASN A 1 181 ? 25.637 -20.942 -7.211 1.00 46.28 181 ASN A O 1
ATOM 1453 N N . PRO A 1 182 ? 25.329 -20.650 -4.993 1.00 44.62 182 PRO A N 1
ATOM 1454 C CA . PRO A 1 182 ? 23.894 -20.443 -5.113 1.00 44.62 182 PRO A CA 1
ATOM 1455 C C . PRO A 1 182 ? 23.659 -19.232 -6.017 1.00 44.62 182 PRO A C 1
ATOM 1457 O O . PRO A 1 182 ? 24.012 -18.100 -5.670 1.00 44.62 182 PRO A O 1
ATOM 1460 N N . CYS A 1 183 ? 23.106 -19.479 -7.205 1.00 47.47 183 CYS A N 1
ATOM 1461 C CA . CYS A 1 183 ? 22.806 -18.449 -8.188 1.00 47.47 183 CYS A CA 1
ATOM 1462 C C . CYS A 1 183 ? 21.618 -17.619 -7.689 1.00 47.47 183 CYS A C 1
ATOM 1464 O O . CYS A 1 183 ? 20.463 -17.833 -8.036 1.00 47.47 183 CYS A O 1
ATOM 1466 N N . THR A 1 184 ? 21.909 -16.682 -6.795 1.00 53.25 184 THR A N 1
ATOM 1467 C CA . THR A 1 184 ? 20.991 -15.601 -6.444 1.00 53.25 184 THR A CA 1
ATOM 1468 C C . THR A 1 184 ? 20.887 -14.628 -7.623 1.00 53.25 184 THR A C 1
ATOM 1470 O O . THR A 1 184 ? 21.761 -14.605 -8.490 1.00 53.25 184 THR A O 1
ATOM 1473 N N . ALA A 1 185 ? 19.838 -13.798 -7.665 1.00 48.94 185 ALA A N 1
ATOM 1474 C CA . ALA A 1 185 ? 19.599 -12.828 -8.745 1.00 48.94 185 ALA A CA 1
ATOM 1475 C C . ALA A 1 185 ? 20.822 -11.954 -9.107 1.00 48.94 185 ALA A C 1
ATOM 1477 O O . ALA A 1 185 ? 20.948 -11.537 -10.252 1.00 48.94 185 ALA A O 1
ATOM 1478 N N . LEU A 1 186 ? 21.755 -11.745 -8.170 1.00 51.50 186 LEU A N 1
ATOM 1479 C CA . LEU A 1 186 ? 23.008 -11.013 -8.386 1.00 51.50 186 LEU A CA 1
ATOM 1480 C C . LEU A 1 186 ? 24.019 -11.741 -9.296 1.00 51.50 186 LEU A C 1
ATOM 1482 O O . LEU A 1 186 ? 24.859 -11.086 -9.905 1.00 51.50 186 LEU A O 1
ATOM 1486 N N . PHE A 1 187 ? 23.951 -13.072 -9.413 1.00 50.81 187 PHE A N 1
ATOM 1487 C CA . PHE A 1 187 ? 24.885 -13.890 -10.205 1.00 50.81 187 PHE A CA 1
ATOM 1488 C C . PHE A 1 187 ? 24.351 -14.258 -11.595 1.00 50.81 187 PHE A C 1
ATOM 1490 O O . PHE A 1 187 ? 25.120 -14.609 -12.490 1.00 50.81 187 PHE A O 1
ATOM 1497 N N . HIS A 1 188 ? 23.043 -14.128 -11.819 1.00 59.53 188 HIS A N 1
ATOM 1498 C CA . HIS A 1 188 ? 22.429 -14.408 -13.116 1.00 59.53 188 HIS A CA 1
ATOM 1499 C C . HIS A 1 188 ? 22.858 -13.467 -14.253 1.00 59.53 188 HIS A C 1
ATOM 1501 O O . HIS A 1 188 ? 22.998 -13.963 -15.372 1.00 59.53 188 HIS A O 1
ATOM 1507 N N . PRO A 1 189 ? 23.159 -12.171 -14.026 1.00 65.06 189 PRO A N 1
ATOM 1508 C CA . PRO A 1 189 ? 23.792 -11.335 -15.044 1.00 65.06 189 PRO A CA 1
ATOM 1509 C C . PRO A 1 189 ? 25.113 -11.918 -15.566 1.00 65.06 189 PRO A C 1
ATOM 1511 O O . PRO A 1 189 ? 25.379 -11.841 -16.763 1.00 65.06 189 PRO A O 1
ATOM 1514 N N . SER A 1 190 ? 25.914 -12.562 -14.707 1.00 60.84 190 SER A N 1
ATOM 1515 C CA . SER A 1 190 ? 27.153 -13.245 -15.108 1.00 60.84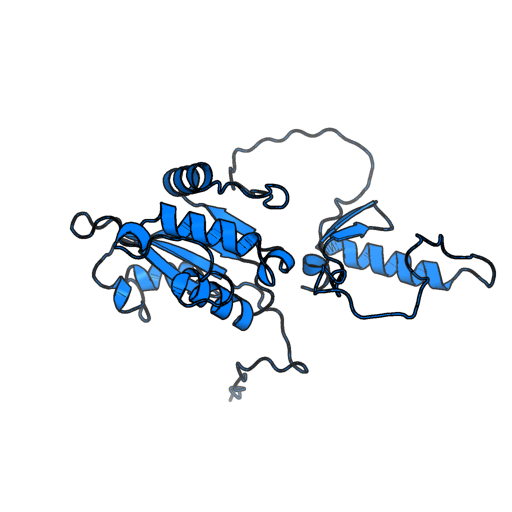 190 SER A CA 1
ATOM 1516 C C . SER A 1 190 ? 26.888 -14.540 -15.884 1.00 60.84 190 SER A C 1
ATOM 1518 O O . SER A 1 190 ? 27.594 -14.844 -16.841 1.00 60.84 190 SER A O 1
ATOM 1520 N N . CYS A 1 191 ? 25.851 -15.296 -15.520 1.00 55.75 191 CYS A N 1
ATOM 1521 C CA . CYS A 1 191 ? 25.427 -16.471 -16.283 1.00 55.75 191 CYS A CA 1
ATOM 1522 C C . CYS A 1 191 ? 24.904 -16.098 -17.681 1.00 55.75 191 CYS A C 1
ATOM 1524 O O . CYS A 1 191 ? 25.247 -16.743 -18.673 1.00 55.75 191 CYS A O 1
ATOM 1526 N N . LEU A 1 192 ? 24.098 -15.036 -17.767 1.00 60.88 192 LEU A N 1
ATOM 1527 C CA . LEU A 1 192 ? 23.573 -14.508 -19.025 1.00 60.88 192 LEU A CA 1
ATOM 1528 C C . LEU A 1 192 ? 24.685 -13.927 -19.900 1.00 60.88 192 LEU A C 1
ATOM 1530 O O . LEU A 1 192 ? 24.696 -14.179 -21.103 1.00 60.88 192 LEU A O 1
ATOM 1534 N N . SER A 1 193 ? 25.644 -13.199 -19.317 1.00 60.56 193 SER A N 1
ATOM 1535 C CA . SER A 1 193 ? 26.790 -12.682 -20.069 1.00 60.56 193 SER A CA 1
ATOM 1536 C C . SER A 1 193 ? 27.653 -13.815 -20.620 1.00 60.56 193 SER A C 1
ATOM 1538 O O . SER A 1 193 ? 27.986 -13.791 -21.802 1.00 60.56 193 SER A O 1
ATOM 1540 N N . ALA A 1 194 ? 27.934 -14.854 -19.827 1.00 59.31 194 ALA A N 1
ATOM 1541 C CA . ALA A 1 194 ? 28.654 -16.036 -20.292 1.00 59.31 194 ALA A CA 1
ATOM 1542 C C . ALA A 1 194 ? 27.925 -16.739 -21.450 1.00 59.31 194 ALA A C 1
ATOM 1544 O O . ALA A 1 194 ? 28.571 -17.128 -22.419 1.00 59.31 194 ALA A O 1
ATOM 1545 N N . HIS A 1 195 ? 26.594 -16.853 -21.394 1.00 63.66 195 HIS A N 1
ATOM 1546 C CA . HIS A 1 195 ? 25.792 -17.404 -22.489 1.00 63.66 195 HIS A CA 1
ATOM 1547 C C . HIS A 1 195 ? 25.843 -16.537 -23.757 1.00 63.66 195 HIS A C 1
ATOM 1549 O O . HIS A 1 195 ? 26.073 -17.056 -24.848 1.00 63.66 195 HIS A O 1
ATOM 1555 N N . PHE A 1 196 ? 25.668 -15.215 -23.653 1.00 64.19 196 PHE A N 1
ATOM 1556 C CA . PHE A 1 196 ? 25.744 -14.332 -24.824 1.00 64.19 196 PHE A CA 1
ATOM 1557 C C . PHE A 1 196 ? 27.139 -14.323 -25.461 1.00 64.19 196 PHE A C 1
ATOM 1559 O O . PHE A 1 196 ? 27.249 -14.335 -26.685 1.00 64.19 196 PHE A O 1
ATOM 1566 N N . LEU A 1 197 ? 28.194 -14.365 -24.645 1.00 67.06 197 LEU A N 1
ATOM 1567 C CA . LEU A 1 197 ? 29.583 -14.383 -25.110 1.00 67.06 197 LEU A CA 1
ATOM 1568 C C . LEU A 1 197 ? 30.013 -15.758 -25.653 1.00 67.06 197 LEU A C 1
ATOM 1570 O O . LEU A 1 197 ? 30.827 -15.826 -26.575 1.00 67.06 197 LEU A O 1
ATOM 1574 N N . SER A 1 198 ? 29.455 -16.860 -25.141 1.00 58.34 198 SER A N 1
ATOM 1575 C CA . SER A 1 198 ? 29.687 -18.204 -25.692 1.00 58.34 198 SER A CA 1
ATOM 1576 C C . SER A 1 198 ? 28.909 -18.442 -26.989 1.00 58.34 198 SER A C 1
ATOM 1578 O O . SER A 1 198 ? 29.383 -19.149 -27.875 1.00 58.34 198 SER A O 1
ATOM 1580 N N . SER A 1 199 ? 27.761 -17.780 -27.156 1.00 55.47 199 SER A N 1
ATOM 1581 C CA . SER A 1 199 ? 26.968 -17.816 -28.392 1.00 55.47 199 SER A CA 1
ATOM 1582 C C . SER A 1 199 ? 27.696 -17.171 -29.580 1.00 55.47 199 SER A C 1
ATOM 1584 O O . SER A 1 199 ? 27.453 -17.544 -30.726 1.00 55.47 199 SER A O 1
ATOM 1586 N N . THR A 1 200 ? 28.620 -16.236 -29.330 1.00 50.75 200 THR A N 1
ATOM 1587 C CA . THR A 1 200 ? 29.405 -15.558 -30.376 1.00 50.75 200 THR A CA 1
ATOM 1588 C C . THR A 1 200 ? 30.595 -16.358 -30.919 1.00 50.75 200 THR A C 1
ATOM 1590 O O . THR A 1 200 ? 31.192 -15.925 -31.902 1.00 50.75 200 THR A O 1
ATOM 1593 N N . SER A 1 201 ? 30.943 -17.522 -30.351 1.00 46.25 201 SER A N 1
ATOM 1594 C CA . SER A 1 201 ? 32.103 -18.318 -30.802 1.00 46.25 201 SER A CA 1
ATOM 1595 C C . SER A 1 201 ? 31.763 -19.570 -31.620 1.00 46.25 201 SER A C 1
ATOM 1597 O O . SER A 1 201 ? 32.669 -20.307 -32.010 1.00 46.25 201 SER A O 1
ATOM 1599 N N . SER A 1 202 ? 30.492 -19.813 -31.953 1.00 44.62 202 SER A N 1
ATOM 1600 C CA . SER A 1 202 ? 30.129 -20.912 -32.858 1.00 44.62 202 SER A CA 1
ATOM 1601 C C . SER A 1 202 ? 29.964 -20.416 -34.299 1.00 44.62 202 SER A C 1
ATOM 1603 O O . SER A 1 202 ? 29.120 -19.572 -34.585 1.00 44.62 202 SER A O 1
ATOM 1605 N N . GLY A 1 203 ? 30.818 -20.927 -35.194 1.00 45.66 203 GLY A N 1
ATOM 1606 C CA . GLY A 1 203 ? 30.824 -20.646 -36.634 1.00 45.66 203 GLY A CA 1
ATOM 1607 C C . GLY A 1 203 ? 29.513 -20.995 -37.366 1.00 45.66 203 GLY A C 1
ATOM 1608 O O . GLY A 1 203 ? 28.531 -21.410 -36.749 1.00 45.66 203 GLY A O 1
ATOM 1609 N N . PRO A 1 204 ? 29.472 -20.845 -38.703 1.00 43.94 204 PRO A N 1
ATOM 1610 C CA . PRO A 1 204 ? 28.242 -20.727 -39.483 1.00 43.94 204 PRO A CA 1
ATOM 1611 C C . PRO A 1 204 ? 27.564 -22.084 -39.727 1.00 43.94 204 PRO A C 1
ATOM 1613 O O . PRO A 1 204 ? 27.488 -22.528 -40.866 1.00 43.94 204 PRO A O 1
ATOM 1616 N N . ASN A 1 205 ? 27.102 -22.779 -38.679 1.00 46.53 205 ASN A N 1
ATOM 1617 C CA . ASN A 1 205 ? 26.151 -23.892 -38.811 1.00 46.53 205 ASN A CA 1
ATOM 1618 C C . ASN A 1 205 ? 25.585 -24.416 -37.476 1.00 46.53 205 ASN A C 1
ATOM 1620 O O . ASN A 1 205 ? 25.665 -25.605 -37.167 1.00 46.53 205 ASN A O 1
ATOM 1624 N N . ARG A 1 206 ? 24.923 -23.563 -36.689 1.00 38.41 206 ARG A N 1
ATOM 1625 C CA . ARG A 1 206 ? 23.888 -24.048 -35.762 1.00 38.41 206 ARG A CA 1
ATOM 1626 C C . ARG A 1 206 ? 22.636 -23.200 -35.899 1.00 38.41 206 ARG A C 1
ATOM 1628 O O . ARG A 1 206 ? 22.605 -22.039 -35.511 1.00 38.41 206 ARG A O 1
ATOM 1635 N N . ARG A 1 207 ? 21.595 -23.804 -36.480 1.00 35.84 207 ARG A N 1
ATOM 1636 C CA . ARG A 1 207 ? 20.228 -23.288 -36.372 1.00 35.84 207 ARG A CA 1
ATOM 1637 C C . ARG A 1 207 ? 19.885 -23.194 -34.878 1.00 35.84 207 ARG A C 1
ATOM 1639 O O . ARG A 1 207 ? 20.133 -24.171 -34.168 1.00 35.84 207 ARG A O 1
ATOM 1646 N N . PRO A 1 208 ? 19.318 -22.078 -34.396 1.00 38.38 208 PRO A N 1
ATOM 1647 C CA . PRO A 1 208 ? 18.741 -22.056 -33.061 1.00 38.38 208 PRO A CA 1
ATOM 1648 C C . PRO A 1 208 ? 17.594 -23.079 -33.005 1.00 38.38 208 PRO A C 1
ATOM 1650 O O . PRO A 1 208 ? 16.948 -23.315 -34.036 1.00 38.38 208 PRO A O 1
ATOM 1653 N N . PRO A 1 209 ? 17.309 -23.694 -31.843 1.00 34.41 209 PRO A N 1
ATOM 1654 C CA . PRO A 1 209 ? 16.058 -24.405 -31.672 1.00 34.41 209 PRO A CA 1
ATOM 1655 C C . PRO A 1 209 ? 14.945 -23.369 -31.816 1.00 34.41 209 PRO A C 1
ATOM 1657 O O . PRO A 1 209 ? 14.753 -22.493 -30.976 1.00 34.41 209 PRO A O 1
ATOM 1660 N N . VAL A 1 210 ? 14.259 -23.436 -32.949 1.00 34.97 210 VAL A N 1
ATOM 1661 C CA . VAL A 1 210 ? 13.014 -22.725 -33.206 1.00 34.97 210 VAL A CA 1
ATOM 1662 C C . VAL A 1 210 ? 12.008 -23.255 -32.186 1.00 34.97 210 VAL A C 1
ATOM 1664 O O . VAL A 1 210 ? 11.404 -24.304 -32.399 1.00 34.97 210 VAL A O 1
ATOM 1667 N N . SER A 1 211 ? 11.835 -22.564 -31.057 1.00 38.25 211 SER A N 1
ATOM 1668 C CA . SER A 1 211 ? 10.544 -22.620 -30.383 1.00 38.25 211 SER A CA 1
ATOM 1669 C C . SER A 1 211 ? 9.582 -21.830 -31.268 1.00 38.25 211 SER A C 1
ATOM 1671 O O . SER A 1 211 ? 9.777 -20.658 -31.596 1.00 38.25 211 SER A O 1
ATOM 1673 N N . ALA A 1 212 ? 8.618 -22.558 -31.811 1.00 39.03 212 ALA A N 1
ATOM 1674 C CA . ALA A 1 212 ? 7.688 -22.083 -32.812 1.00 39.03 212 ALA A CA 1
ATOM 1675 C C . ALA A 1 212 ? 6.820 -20.942 -32.265 1.00 39.03 212 ALA A C 1
ATOM 1677 O O . ALA A 1 212 ? 5.915 -21.189 -31.476 1.00 39.03 212 ALA A O 1
ATOM 1678 N N . ALA A 1 213 ? 7.056 -19.707 -32.711 1.00 37.31 213 ALA A N 1
ATOM 1679 C CA . ALA A 1 213 ? 6.082 -18.621 -32.576 1.00 37.31 213 ALA A CA 1
ATOM 1680 C C . ALA A 1 213 ? 6.365 -17.457 -33.543 1.00 37.31 213 ALA A C 1
ATOM 1682 O O . ALA A 1 213 ? 6.443 -16.305 -33.130 1.00 37.31 213 ALA A O 1
ATOM 1683 N N . ALA A 1 214 ? 6.540 -17.726 -34.840 1.00 40.03 214 ALA A N 1
ATOM 1684 C CA . ALA A 1 214 ? 6.558 -16.650 -35.835 1.00 40.03 214 ALA A CA 1
ATOM 1685 C C . ALA A 1 214 ? 6.186 -17.151 -37.236 1.00 40.03 214 ALA A C 1
ATOM 1687 O O . ALA A 1 214 ? 7.055 -17.346 -38.079 1.00 40.03 214 ALA A O 1
ATOM 1688 N N . ALA A 1 215 ? 4.890 -17.336 -37.498 1.00 31.70 215 ALA A N 1
ATOM 1689 C CA . ALA A 1 215 ? 4.352 -17.302 -38.859 1.00 31.70 215 ALA A CA 1
ATOM 1690 C C . ALA A 1 215 ? 2.829 -17.094 -38.846 1.00 31.70 215 ALA A C 1
ATOM 1692 O O . ALA A 1 215 ? 2.087 -18.037 -38.596 1.00 31.70 215 ALA A O 1
ATOM 1693 N N . ALA A 1 216 ? 2.379 -15.864 -39.116 1.00 33.19 216 ALA A N 1
ATOM 1694 C CA . ALA A 1 216 ? 1.337 -15.550 -40.106 1.00 33.19 216 ALA A CA 1
ATOM 1695 C C . ALA A 1 216 ? 0.953 -14.061 -40.026 1.00 33.19 216 ALA A C 1
ATOM 1697 O O . ALA A 1 216 ? 0.458 -13.570 -39.014 1.00 33.19 216 ALA A O 1
ATOM 1698 N N . ILE A 1 217 ? 1.174 -13.345 -41.128 1.00 38.19 217 ILE A N 1
ATOM 1699 C CA . ILE A 1 217 ? 0.691 -11.986 -41.376 1.00 38.19 217 ILE A CA 1
ATOM 1700 C C . ILE A 1 217 ? -0.596 -12.069 -42.218 1.00 38.19 217 ILE A C 1
ATOM 1702 O O . ILE A 1 217 ? -0.626 -12.807 -43.197 1.00 38.19 217 ILE A O 1
ATOM 1706 N N . ARG A 1 218 ? -1.563 -11.196 -41.873 1.00 37.66 218 ARG A N 1
ATOM 1707 C CA . ARG A 1 218 ? -2.790 -10.755 -42.589 1.00 37.66 218 ARG A CA 1
ATOM 1708 C C . ARG A 1 218 ? -3.977 -11.730 -42.632 1.00 37.66 218 ARG A C 1
ATOM 1710 O O . ARG A 1 218 ? -3.984 -12.648 -43.431 1.00 37.66 218 ARG A O 1
ATOM 1717 N N . THR A 1 219 ? -5.042 -11.402 -41.887 1.00 34.59 219 THR A N 1
ATOM 1718 C CA . THR A 1 219 ? -6.281 -10.751 -42.391 1.00 34.59 219 THR A CA 1
ATOM 1719 C C . THR A 1 219 ? -7.263 -10.489 -41.238 1.00 34.59 219 THR A C 1
ATOM 1721 O O . THR A 1 219 ? -7.438 -11.357 -40.396 1.00 34.59 219 THR A O 1
ATOM 1724 N N . ALA A 1 220 ? -7.912 -9.314 -41.265 1.00 35.94 220 ALA A N 1
ATOM 1725 C CA . ALA A 1 220 ? -9.026 -8.844 -40.421 1.00 35.94 220 ALA A CA 1
ATOM 1726 C C . ALA A 1 220 ? -8.783 -8.753 -38.895 1.00 35.94 220 ALA A C 1
ATOM 1728 O O . ALA A 1 220 ? -8.440 -9.719 -38.226 1.00 35.94 220 ALA A O 1
ATOM 1729 N N . ALA A 1 221 ? -8.986 -7.554 -38.339 1.00 44.53 221 ALA A N 1
ATOM 1730 C CA . ALA A 1 221 ? -8.800 -7.246 -36.922 1.00 44.53 221 ALA A CA 1
ATOM 1731 C C . ALA A 1 221 ? -9.780 -8.032 -36.020 1.00 44.53 221 ALA A C 1
ATOM 1733 O O . ALA A 1 221 ? -10.989 -7.821 -36.140 1.00 44.53 221 ALA A O 1
ATOM 1734 N N . PRO A 1 222 ? -9.297 -8.875 -35.085 1.00 35.88 222 PRO A N 1
ATOM 1735 C CA . PRO A 1 222 ? -10.120 -9.451 -34.028 1.00 35.88 222 PRO A CA 1
ATOM 1736 C C . PRO A 1 222 ? -10.143 -8.528 -32.791 1.00 35.88 222 PRO A C 1
ATOM 1738 O O . PRO A 1 222 ? -9.236 -7.709 -32.611 1.00 35.88 222 PRO A O 1
ATOM 1741 N N . PRO A 1 223 ? -11.166 -8.642 -31.922 1.00 39.69 223 PRO A N 1
ATOM 1742 C CA . PRO A 1 223 ? -11.292 -7.826 -30.715 1.00 39.69 223 PRO A CA 1
ATOM 1743 C C . PRO A 1 223 ? -10.092 -8.063 -29.792 1.00 39.69 223 PRO A C 1
ATOM 1745 O O . PRO A 1 223 ? -9.497 -9.133 -29.838 1.00 39.69 223 PRO A O 1
ATOM 1748 N N . ALA A 1 224 ? -9.741 -7.062 -28.978 1.00 43.03 224 ALA A N 1
ATOM 1749 C CA . ALA A 1 224 ? -8.543 -6.966 -28.133 1.00 43.03 224 ALA A CA 1
ATOM 1750 C C . ALA A 1 224 ? -8.315 -8.151 -27.159 1.00 43.03 224 ALA A C 1
ATOM 1752 O O . ALA A 1 224 ? -8.415 -8.012 -25.941 1.00 43.03 224 ALA A O 1
ATOM 1753 N N . VAL A 1 225 ? -7.973 -9.317 -27.698 1.00 47.06 225 VAL A N 1
ATOM 1754 C CA . VAL A 1 225 ? -7.559 -10.517 -26.980 1.00 47.06 225 VAL A CA 1
ATOM 1755 C C . VAL A 1 225 ? -6.034 -10.529 -26.968 1.00 47.06 225 VAL A C 1
ATOM 1757 O O . VAL A 1 225 ? -5.391 -10.748 -27.987 1.00 47.06 225 VAL A O 1
ATOM 1760 N N . LEU A 1 226 ? -5.487 -10.224 -25.788 1.00 53.28 226 LEU A N 1
ATOM 1761 C CA . LEU A 1 226 ? -4.173 -10.631 -25.278 1.00 53.28 226 LEU A CA 1
ATOM 1762 C C . LEU A 1 226 ? -3.042 -10.685 -26.319 1.00 53.28 226 LEU A C 1
ATOM 1764 O O . LEU A 1 226 ? -2.548 -11.756 -26.664 1.00 53.28 226 LEU A O 1
ATOM 1768 N N . ALA A 1 227 ? -2.557 -9.516 -26.745 1.00 53.00 227 ALA A N 1
ATOM 1769 C CA . ALA A 1 227 ? -1.198 -9.452 -27.273 1.00 53.00 227 ALA A CA 1
ATOM 1770 C C . ALA A 1 227 ? -0.234 -10.033 -26.212 1.00 53.00 227 ALA A C 1
ATOM 1772 O O . ALA A 1 227 ? -0.375 -9.685 -25.028 1.00 53.00 227 ALA A O 1
ATOM 1773 N N . PRO A 1 228 ? 0.713 -10.915 -26.589 1.00 57.34 228 PRO A N 1
ATOM 1774 C CA . PRO A 1 228 ? 1.718 -11.410 -25.657 1.00 57.34 228 PRO A CA 1
ATOM 1775 C C . PRO A 1 228 ? 2.449 -10.221 -25.014 1.00 57.34 228 PRO A C 1
ATOM 1777 O O . PRO A 1 228 ? 2.623 -9.184 -25.667 1.00 57.34 228 PRO A O 1
ATOM 1780 N N . PRO A 1 229 ? 2.824 -10.316 -23.724 1.00 62.53 229 PRO A N 1
ATOM 1781 C CA . PRO A 1 229 ? 3.483 -9.213 -23.043 1.00 62.53 229 PRO A CA 1
ATOM 1782 C C . PRO A 1 229 ? 4.744 -8.824 -23.820 1.00 62.53 229 PRO A C 1
ATOM 1784 O O . PRO A 1 229 ? 5.559 -9.676 -24.158 1.00 62.53 229 PRO A O 1
ATOM 1787 N N . LEU A 1 230 ? 4.889 -7.527 -24.110 1.00 68.19 230 LEU A N 1
ATOM 1788 C CA . LEU A 1 230 ? 6.017 -6.995 -24.889 1.00 68.19 230 LEU A CA 1
ATOM 1789 C C . LEU A 1 230 ? 7.379 -7.277 -24.235 1.00 68.19 230 LEU A C 1
ATOM 1791 O O . LEU A 1 230 ? 8.401 -7.238 -24.912 1.00 68.19 230 LEU A O 1
ATOM 1795 N N . LEU A 1 231 ? 7.389 -7.529 -22.924 1.00 60.97 231 LEU A N 1
ATOM 1796 C CA . LEU A 1 231 ? 8.573 -7.875 -22.151 1.00 60.97 231 LEU A CA 1
ATOM 1797 C C . LEU A 1 231 ? 8.375 -9.249 -21.498 1.00 60.97 231 LEU A C 1
ATOM 1799 O O . LEU A 1 231 ? 7.287 -9.504 -20.966 1.00 60.97 231 LEU A O 1
ATOM 1803 N N . PRO A 1 232 ? 9.407 -10.113 -21.488 1.00 68.38 232 PRO A N 1
ATOM 1804 C CA . PRO A 1 232 ? 9.368 -11.354 -20.726 1.00 68.38 232 PRO A CA 1
ATOM 1805 C C . PRO A 1 232 ? 9.184 -11.040 -19.236 1.00 68.38 232 PRO A C 1
ATOM 1807 O O . PRO A 1 232 ? 9.739 -10.072 -18.719 1.00 68.38 232 PRO A O 1
ATOM 1810 N N . THR A 1 233 ? 8.378 -11.839 -18.538 1.00 67.69 233 THR A N 1
ATOM 1811 C CA . THR A 1 233 ? 8.136 -11.686 -17.091 1.00 67.69 233 THR A CA 1
ATOM 1812 C C . THR A 1 233 ? 8.970 -12.663 -16.268 1.00 67.69 233 THR A C 1
ATOM 1814 O O . THR A 1 233 ? 9.416 -12.318 -15.171 1.00 67.69 233 THR A O 1
ATOM 1817 N N . HIS A 1 234 ? 9.215 -13.850 -16.819 1.00 74.25 234 HIS A N 1
ATOM 1818 C CA . HIS A 1 234 ? 10.091 -14.878 -16.276 1.00 74.25 234 HIS A CA 1
ATOM 1819 C C . HIS A 1 234 ? 10.796 -15.649 -17.404 1.00 74.25 234 HIS A C 1
ATOM 1821 O O . HIS A 1 234 ? 10.437 -15.515 -18.576 1.00 74.25 234 HIS A O 1
ATOM 1827 N N . GLY A 1 235 ? 11.794 -16.447 -17.046 1.00 77.00 235 GLY A N 1
ATOM 1828 C CA . GLY A 1 235 ? 12.482 -17.395 -17.920 1.00 77.00 235 GLY A CA 1
ATOM 1829 C C . GLY A 1 235 ? 13.534 -18.173 -17.136 1.00 77.00 235 GLY A C 1
ATOM 1830 O O . GLY A 1 235 ? 13.794 -17.850 -15.983 1.00 77.00 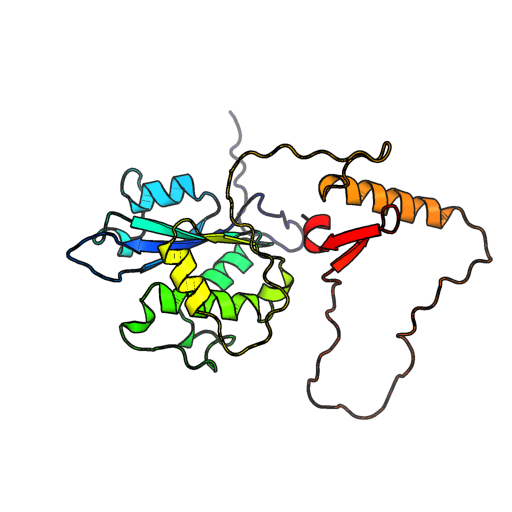235 GLY A O 1
ATOM 1831 N N . ASN A 1 236 ? 14.155 -19.179 -17.739 1.00 77.56 236 ASN A N 1
ATOM 1832 C CA . ASN A 1 236 ? 15.212 -19.949 -17.085 1.00 77.56 236 ASN A CA 1
ATOM 1833 C C . ASN A 1 236 ? 16.590 -19.401 -17.457 1.00 77.56 236 ASN A C 1
ATOM 1835 O O . ASN A 1 236 ? 16.826 -18.960 -18.586 1.00 77.56 236 ASN A O 1
ATOM 1839 N N . CYS A 1 237 ? 17.514 -19.427 -16.501 1.00 73.19 237 CYS A N 1
ATOM 1840 C CA . CYS A 1 237 ? 18.909 -19.122 -16.760 1.00 73.19 237 CYS A CA 1
ATOM 1841 C C . CYS A 1 237 ? 19.494 -20.167 -17.724 1.00 73.19 237 CYS A C 1
ATOM 1843 O O . CYS A 1 237 ? 19.528 -21.342 -17.378 1.00 73.19 237 CYS A O 1
ATOM 1845 N N . PRO A 1 238 ? 20.054 -19.792 -18.884 1.00 71.06 238 PRO A N 1
ATOM 1846 C CA . PRO A 1 238 ? 20.568 -20.776 -19.838 1.00 71.06 238 PRO A CA 1
ATOM 1847 C C . PRO A 1 238 ? 21.822 -21.530 -19.353 1.00 71.06 238 PRO A C 1
ATOM 1849 O O . PRO A 1 238 ? 22.243 -22.480 -20.004 1.00 71.06 238 PRO A O 1
ATOM 1852 N N . ALA A 1 239 ? 22.444 -21.104 -18.245 1.00 70.56 239 ALA A N 1
ATOM 1853 C CA . ALA A 1 239 ? 23.644 -21.740 -17.694 1.00 70.56 239 ALA A CA 1
ATOM 1854 C C . ALA A 1 239 ? 23.359 -22.659 -16.495 1.00 70.56 239 ALA A C 1
ATOM 1856 O O . ALA A 1 239 ? 23.973 -23.715 -16.386 1.00 70.56 239 ALA A O 1
ATOM 1857 N N . CYS A 1 240 ? 22.468 -22.254 -15.585 1.00 75.94 240 CYS A N 1
ATOM 1858 C CA . CYS A 1 240 ? 22.164 -23.002 -14.356 1.00 75.94 240 CYS A CA 1
ATOM 1859 C C . CYS A 1 240 ? 20.696 -23.434 -14.237 1.00 75.94 240 CYS A C 1
ATOM 1861 O O . CYS A 1 240 ? 20.321 -24.005 -13.220 1.00 75.94 240 CYS A O 1
ATOM 1863 N N . ASP A 1 241 ? 19.873 -23.126 -15.241 1.00 73.44 241 ASP A N 1
ATOM 1864 C CA . ASP A 1 241 ? 18.442 -23.444 -15.347 1.00 73.44 241 ASP A CA 1
ATOM 1865 C C . ASP A 1 241 ? 17.535 -22.874 -14.239 1.00 73.44 241 ASP A C 1
ATOM 1867 O O . ASP A 1 241 ? 16.323 -23.084 -14.243 1.00 73.44 241 ASP A O 1
ATOM 1871 N N . ALA A 1 242 ? 18.090 -22.081 -13.319 1.00 71.94 242 ALA A N 1
ATOM 1872 C CA . ALA A 1 242 ? 17.332 -21.411 -12.270 1.00 71.94 242 ALA A CA 1
ATOM 1873 C C . ALA A 1 242 ? 16.278 -20.453 -12.848 1.00 71.94 242 ALA A C 1
ATOM 1875 O O . ALA A 1 242 ? 16.522 -19.765 -13.845 1.00 71.94 242 ALA A O 1
ATOM 1876 N N . GLU A 1 243 ? 15.119 -20.383 -12.190 1.00 73.19 243 GLU A N 1
ATOM 1877 C CA . GLU A 1 243 ? 14.041 -19.466 -12.556 1.00 73.19 243 GLU A CA 1
ATOM 1878 C C . GLU A 1 243 ? 14.471 -18.005 -12.341 1.00 73.19 243 GLU A C 1
ATOM 1880 O O . GLU A 1 243 ? 14.974 -17.618 -11.283 1.00 73.19 243 GLU A O 1
ATOM 1885 N N . LEU A 1 244 ? 14.275 -17.185 -13.370 1.00 71.50 244 LEU A N 1
ATOM 1886 C CA . LEU A 1 244 ? 14.606 -15.768 -13.412 1.00 71.50 244 LEU A CA 1
ATOM 1887 C C . LEU A 1 244 ? 13.338 -14.952 -13.567 1.00 71.50 244 LEU A C 1
ATOM 1889 O O . LEU A 1 244 ? 12.554 -15.194 -14.479 1.00 71.50 244 LEU A O 1
ATOM 1893 N N . HIS A 1 245 ? 13.210 -13.893 -12.775 1.00 72.12 245 HIS A N 1
ATOM 1894 C CA . HIS A 1 245 ? 12.292 -12.804 -13.079 1.00 72.12 245 HIS A CA 1
ATOM 1895 C C . HIS A 1 245 ? 13.031 -11.684 -13.800 1.00 72.12 245 HIS A C 1
ATOM 1897 O O . HIS A 1 245 ? 14.031 -11.160 -13.309 1.00 72.12 245 HIS A O 1
ATOM 1903 N N . TRP A 1 246 ? 12.505 -11.260 -14.951 1.00 71.19 246 TRP A N 1
ATOM 1904 C CA . TRP A 1 246 ? 13.143 -10.228 -15.775 1.00 71.19 246 TRP A CA 1
ATOM 1905 C C . TRP A 1 246 ? 13.362 -8.914 -15.013 1.00 71.19 246 TRP A C 1
ATOM 1907 O O . TRP A 1 246 ? 14.379 -8.247 -15.173 1.00 71.19 246 TRP A O 1
ATOM 1917 N N . THR A 1 247 ? 12.441 -8.563 -14.114 1.00 68.50 247 THR A N 1
ATOM 1918 C CA . THR A 1 247 ? 12.559 -7.371 -13.263 1.00 68.50 247 THR A CA 1
ATOM 1919 C C . THR A 1 247 ? 13.757 -7.406 -12.323 1.00 68.50 247 THR A C 1
ATOM 1921 O O . THR A 1 247 ? 14.239 -6.344 -11.948 1.00 68.50 247 THR A O 1
ATOM 1924 N N . ASP A 1 248 ? 14.223 -8.586 -11.915 1.00 68.81 248 ASP A N 1
ATOM 1925 C CA . ASP A 1 248 ? 15.365 -8.707 -11.005 1.00 68.81 248 ASP A CA 1
ATOM 1926 C C . ASP A 1 248 ? 16.705 -8.609 -11.748 1.00 68.81 248 ASP A C 1
ATOM 1928 O O . ASP A 1 248 ? 17.709 -8.288 -11.127 1.00 68.81 248 ASP A O 1
ATOM 1932 N N . LEU A 1 249 ? 16.711 -8.815 -13.072 1.00 68.31 249 LEU A N 1
ATOM 1933 C CA . LEU A 1 249 ? 17.884 -8.625 -13.934 1.00 68.31 249 LEU A CA 1
ATOM 1934 C C . LEU A 1 249 ? 18.118 -7.162 -14.327 1.00 68.31 249 LEU A C 1
ATOM 1936 O O . LEU A 1 249 ? 19.246 -6.778 -14.616 1.00 68.31 249 LEU A O 1
ATOM 1940 N N . VAL A 1 250 ? 17.043 -6.374 -14.422 1.00 69.31 250 VAL A N 1
ATOM 1941 C CA . VAL A 1 250 ? 17.089 -4.986 -14.919 1.00 69.31 250 VAL A CA 1
ATOM 1942 C C . VAL A 1 250 ? 17.257 -3.962 -13.784 1.00 69.31 250 VAL A C 1
ATOM 1944 O O . VAL A 1 250 ? 17.577 -2.805 -14.058 1.00 69.31 250 VAL A O 1
ATOM 1947 N N . ARG A 1 251 ? 17.017 -4.363 -12.530 1.00 63.16 251 ARG A N 1
ATOM 1948 C CA . ARG A 1 251 ? 17.270 -3.533 -11.339 1.00 63.16 251 ARG A CA 1
ATOM 1949 C C . ARG A 1 251 ? 18.764 -3.380 -11.081 1.00 63.16 251 ARG A C 1
ATOM 1951 O O . ARG A 1 251 ? 19.142 -2.249 -10.705 1.00 63.16 251 ARG A O 1
#

Sequence (251 aa):
TAASTSTSTTSTILNHTYAPFYACYLLKSYNPKRLNQTYIGSTPDPPRRWRQHMGETVGGAFKTRLARPWEMEAIVYGFPTKLQALQFEWAWQNPHASRLLHAVPFPRTAASNRGQTRIQVLQYMLTVPPWRSFNLRVMLFSDLARTWWDRAKLAGPTDHLSFFLCTSASSHASTSDAGTNPCTALFHPSCLSAHFLSSTSSGPNRRPPVSAAAAAIRTAAPPAVLAPPLLPTHGNCPACDAELHWTDLVR

Radius of gyration: 22.75 Å; Cα contacts (8 Å, |Δi|>4): 288; chains: 1; bounding box: 52×57×64 Å

Nearest PDB structures (foldseek):
  7wme-assembly1_A  TM=9.169E-01  e=4.763E-13  Arabidopsis thaliana
  6sei-assembly1_C  TM=8.328E-01  e=1.212E-13  Thermothielavioides terrestris
  7cq2-assembly2_B  TM=8.792E-01  e=2.718E-12  Saccharomyces cerevisiae YJM789
  6seh-assembly2_A  TM=8.972E-01  e=1.551E-11  Thermothielavioides terrestris
  6sei-assembly1_A  TM=6.342E-01  e=3.283E-14  Thermothielavioides terrestris